Protein AF-A0A7W6FMI0-F1 (afdb_monomer)

Nearest PDB structures (foldseek):
  1b5l-assembly1_A  TM=2.748E-01  e=5.935E+00  Komagataella pastoris
  7unm-assembly1_A  TM=1.894E-01  e=4.570E+00  Homo sapiens
  6w8o-assembly1_B  TM=2.265E-01  e=5.440E+00  Homo sapiens

Solvent-accessible surface area (backbone atoms only — not comparable to full-atom values): 19021 Å² total; per-residue (Å²): 132,83,77,58,67,65,62,50,53,52,50,53,53,50,50,51,54,50,52,53,51,51,62,51,45,76,75,51,61,64,66,48,33,17,47,53,9,36,54,48,23,61,66,39,52,38,57,58,57,71,87,54,85,83,57,58,77,50,75,68,52,50,48,50,50,55,48,50,54,39,37,53,50,47,29,48,45,39,68,79,48,61,90,43,52,50,68,61,55,50,50,57,57,58,73,64,60,71,92,69,91,49,56,34,50,52,15,28,54,29,9,24,43,8,24,50,39,48,52,34,36,76,73,70,78,38,65,70,66,55,15,46,52,29,16,49,48,14,57,54,42,46,57,70,38,79,74,57,52,69,62,60,62,57,50,50,50,59,45,52,48,43,75,72,71,48,58,59,74,56,57,73,36,36,49,68,52,83,96,48,97,50,67,92,56,49,59,76,47,47,38,59,36,35,54,52,50,48,52,33,38,57,72,70,40,74,40,42,48,64,60,52,51,53,48,48,31,44,39,49,17,48,70,75,97,41,70,57,57,54,49,31,77,69,52,74,40,88,66,39,61,63,54,35,65,40,82,48,75,64,40,45,52,52,49,52,51,53,46,53,59,45,45,54,43,48,78,74,34,54,65,62,47,30,44,55,45,50,53,50,53,51,51,52,54,50,52,56,56,50,67,79,61,45,86,84,59,73,74,80,73,72,79,74,74,80,80,80,77,87,81,80,94,75,85,87,86,86,87,87,83,86,84,89,86,86,81,86,85,88,132

Mean predicted aligned error: 10.95 Å

pLDDT: mean 77.22, std 15.08, range [32.31, 98.0]

Structure (mmCIF, N/CA/C/O backbone):
data_AF-A0A7W6FMI0-F1
#
_entry.id   AF-A0A7W6FMI0-F1
#
loop_
_atom_site.group_PDB
_atom_site.id
_atom_site.type_symbol
_atom_site.label_atom_id
_atom_site.label_alt_id
_atom_site.label_comp_id
_atom_site.label_asym_id
_atom_site.label_entity_id
_atom_site.label_seq_id
_atom_site.pdbx_PDB_ins_code
_atom_site.Cartn_x
_atom_site.Cartn_y
_atom_site.Cartn_z
_atom_site.occupancy
_atom_site.B_iso_or_equiv
_atom_site.auth_seq_id
_atom_site.auth_comp_id
_atom_site.auth_asym_id
_atom_site.auth_atom_id
_atom_site.pdbx_PDB_model_num
ATOM 1 N N . MET A 1 1 ? -37.314 -5.387 -11.637 1.00 78.69 1 MET A N 1
ATOM 2 C CA . MET A 1 1 ? -36.547 -6.629 -11.396 1.00 78.69 1 MET A CA 1
ATOM 3 C C . MET A 1 1 ? -36.155 -6.661 -9.933 1.00 78.69 1 MET A C 1
ATOM 5 O O . MET A 1 1 ? -35.589 -5.679 -9.471 1.00 78.69 1 MET A O 1
ATOM 9 N N . ALA A 1 2 ? -36.493 -7.724 -9.203 1.00 88.88 2 ALA A N 1
ATOM 10 C CA . ALA A 1 2 ? -35.939 -7.939 -7.867 1.00 88.88 2 ALA A CA 1
ATOM 11 C C . ALA A 1 2 ? -34.469 -8.372 -8.003 1.00 88.88 2 ALA A C 1
ATOM 13 O O . ALA A 1 2 ? -34.144 -9.110 -8.933 1.00 88.88 2 ALA A O 1
ATOM 14 N N . LEU A 1 3 ? -33.591 -7.883 -7.120 1.00 88.38 3 LEU A N 1
ATOM 15 C CA . LEU A 1 3 ? -32.222 -8.392 -7.016 1.00 88.38 3 LEU A CA 1
ATOM 16 C C . LEU A 1 3 ? -32.249 -9.869 -6.620 1.00 88.38 3 LEU A C 1
ATOM 18 O O . LEU A 1 3 ? -33.106 -10.282 -5.838 1.00 88.38 3 LEU A O 1
ATOM 22 N N . ASP A 1 4 ? -31.280 -10.624 -7.128 1.00 94.75 4 ASP A N 1
ATOM 23 C CA . ASP A 1 4 ? -31.020 -11.992 -6.693 1.00 94.75 4 ASP A CA 1
ATOM 24 C C . ASP A 1 4 ? -30.880 -12.037 -5.152 1.00 94.75 4 ASP A C 1
ATOM 26 O O . ASP A 1 4 ? -30.081 -11.268 -4.590 1.00 94.75 4 ASP A O 1
ATOM 30 N N . PRO A 1 5 ? -31.651 -12.891 -4.449 1.00 94.50 5 PRO A N 1
ATOM 31 C CA . PRO A 1 5 ? -31.552 -13.053 -3.002 1.00 94.50 5 PRO A CA 1
ATOM 32 C C . PRO A 1 5 ? -30.132 -13.343 -2.501 1.00 94.50 5 PRO A C 1
ATOM 34 O O . PRO A 1 5 ? -29.772 -12.879 -1.418 1.00 94.50 5 PRO A O 1
ATOM 37 N N . GLU A 1 6 ? -29.309 -14.059 -3.271 1.00 91.19 6 GLU A N 1
ATOM 38 C CA . GLU A 1 6 ? -27.932 -14.383 -2.893 1.00 91.19 6 GLU A CA 1
ATOM 39 C C . GLU A 1 6 ? -27.034 -13.140 -2.916 1.00 91.19 6 GLU A C 1
ATOM 41 O O . GLU A 1 6 ? -26.309 -12.868 -1.953 1.00 91.19 6 GLU A O 1
ATOM 46 N N . ILE A 1 7 ? -27.141 -12.327 -3.973 1.00 88.38 7 ILE A N 1
ATOM 47 C CA . ILE A 1 7 ? -26.413 -11.055 -4.089 1.00 88.38 7 ILE A CA 1
ATOM 48 C C . ILE A 1 7 ? -26.806 -10.124 -2.940 1.00 88.38 7 ILE A C 1
ATOM 50 O O . ILE A 1 7 ? -25.940 -9.511 -2.309 1.00 88.38 7 ILE A O 1
ATOM 54 N N . LYS A 1 8 ? -28.106 -10.055 -2.625 1.00 91.06 8 LYS A N 1
ATOM 55 C CA . LYS A 1 8 ? -28.615 -9.263 -1.502 1.00 91.06 8 LYS A CA 1
ATOM 56 C C . LYS A 1 8 ? -28.037 -9.743 -0.167 1.00 91.06 8 LYS A C 1
ATOM 58 O O . LYS A 1 8 ? -27.496 -8.930 0.579 1.00 91.06 8 LYS A O 1
ATOM 63 N N . ALA A 1 9 ? -28.077 -11.046 0.108 1.00 90.75 9 ALA A N 1
ATOM 64 C CA . ALA A 1 9 ? -27.538 -11.613 1.343 1.00 90.75 9 ALA A CA 1
ATOM 65 C C . ALA A 1 9 ? -26.020 -11.386 1.474 1.00 90.75 9 ALA A C 1
ATOM 67 O O . ALA A 1 9 ? -25.525 -11.078 2.561 1.00 90.75 9 ALA A O 1
ATOM 68 N N . LYS A 1 10 ? -25.263 -11.491 0.373 1.00 87.75 10 LYS A N 1
ATOM 69 C CA . LYS A 1 10 ? -23.824 -11.184 0.352 1.00 87.75 10 LYS A CA 1
ATOM 70 C C . LYS A 1 10 ? -23.562 -9.711 0.681 1.00 87.75 10 LYS A C 1
ATOM 72 O O . LYS A 1 10 ? -22.685 -9.423 1.497 1.00 87.75 10 LYS A O 1
ATOM 77 N N . ALA A 1 11 ? -24.333 -8.796 0.095 1.00 88.06 11 ALA A N 1
ATOM 78 C CA . ALA A 1 11 ? -24.230 -7.364 0.371 1.00 88.06 11 ALA A CA 1
ATOM 79 C C . ALA A 1 11 ? -24.565 -7.029 1.835 1.00 88.06 11 ALA A C 1
ATOM 81 O O . ALA A 1 11 ? -23.844 -6.259 2.467 1.00 88.06 11 ALA A O 1
ATOM 82 N N . GLU A 1 12 ? -25.602 -7.650 2.404 1.00 92.12 12 GLU A N 1
ATOM 83 C CA . GLU A 1 12 ? -25.973 -7.482 3.816 1.00 92.12 12 GLU A CA 1
ATOM 84 C C . GLU A 1 12 ? -24.864 -7.968 4.759 1.00 92.12 12 GLU A C 1
ATOM 86 O O . GLU A 1 12 ? -24.470 -7.244 5.674 1.00 92.12 12 GLU A O 1
ATOM 91 N N . ARG A 1 13 ? -24.280 -9.148 4.504 1.00 90.38 13 ARG A N 1
ATOM 92 C CA . ARG A 1 13 ? -23.137 -9.655 5.288 1.00 90.38 13 ARG A CA 1
ATOM 93 C C . ARG A 1 13 ? -21.933 -8.718 5.217 1.00 90.38 13 ARG A C 1
ATOM 95 O O . ARG A 1 13 ? -21.272 -8.492 6.229 1.00 90.38 13 ARG A O 1
ATOM 102 N N . LEU A 1 14 ? -21.645 -8.166 4.038 1.00 87.94 14 LEU A N 1
ATOM 103 C CA . LEU A 1 14 ? -20.554 -7.207 3.865 1.00 87.94 14 LEU A CA 1
ATOM 104 C C . LEU A 1 14 ? -20.818 -5.905 4.632 1.00 87.94 14 LEU A C 1
ATOM 106 O O . LEU A 1 14 ? -19.907 -5.375 5.265 1.00 87.94 14 LEU A O 1
ATOM 110 N N . ALA A 1 15 ? -22.060 -5.417 4.623 1.00 89.75 15 ALA A N 1
ATOM 111 C CA . ALA A 1 15 ? -22.453 -4.231 5.377 1.00 89.75 15 ALA A CA 1
ATOM 112 C C . ALA A 1 15 ? -22.271 -4.426 6.892 1.00 89.75 15 ALA A C 1
ATOM 114 O O . ALA A 1 15 ? -21.768 -3.527 7.565 1.00 89.75 15 ALA A O 1
ATOM 115 N N . VAL A 1 16 ? -22.604 -5.608 7.422 1.00 92.69 16 VAL A N 1
ATOM 116 C CA . VAL A 1 16 ? -22.358 -5.945 8.835 1.00 92.69 16 VAL A CA 1
ATOM 117 C C . VAL A 1 16 ? -20.862 -5.897 9.154 1.00 92.69 16 VAL A C 1
ATOM 119 O O . VAL A 1 16 ? -20.466 -5.146 10.043 1.00 92.69 16 VAL A O 1
ATOM 122 N N . LYS A 1 17 ? -20.015 -6.586 8.373 1.00 90.88 17 LYS A N 1
ATOM 123 C CA . LYS A 1 17 ? -18.550 -6.566 8.569 1.00 90.88 17 LYS A CA 1
ATOM 124 C C . LYS A 1 17 ? -17.969 -5.150 8.503 1.00 90.88 17 LYS A C 1
ATOM 126 O O . LYS A 1 17 ? -17.106 -4.791 9.303 1.00 90.88 17 LYS A O 1
ATOM 131 N N . LYS A 1 18 ? -18.466 -4.327 7.574 1.00 91.19 18 LYS A N 1
ATOM 132 C CA . LYS A 1 18 ? -18.090 -2.914 7.434 1.00 91.19 18 LYS A CA 1
ATOM 133 C C . LYS A 1 18 ? -18.413 -2.115 8.698 1.00 91.19 18 LYS A C 1
ATOM 135 O O . LYS A 1 18 ? -17.558 -1.381 9.192 1.00 91.19 18 LYS A O 1
ATOM 140 N N . ASN A 1 19 ? -19.625 -2.267 9.224 1.00 91.75 19 ASN A N 1
ATOM 141 C CA . ASN A 1 19 ? -20.064 -1.556 10.423 1.00 91.75 19 ASN A CA 1
ATOM 142 C C . ASN A 1 19 ? -19.281 -2.002 11.663 1.00 91.75 19 ASN A C 1
ATOM 144 O O . ASN A 1 19 ? -18.874 -1.163 12.463 1.00 91.75 19 ASN A O 1
ATOM 148 N N . GLU A 1 20 ? -19.013 -3.302 11.794 1.00 94.25 20 GLU A N 1
ATOM 149 C CA . GLU A 1 20 ? -18.187 -3.849 12.872 1.00 94.25 20 GLU A CA 1
ATOM 150 C C . GLU A 1 20 ? -16.756 -3.309 12.822 1.00 94.25 20 GLU A C 1
ATOM 152 O O . GLU A 1 20 ? -16.244 -2.838 13.838 1.00 94.25 20 GLU A O 1
ATOM 157 N N . LEU A 1 21 ? -16.124 -3.315 11.642 1.00 93.94 21 LEU A N 1
ATOM 158 C CA . LEU A 1 21 ? -14.784 -2.757 11.459 1.00 93.94 21 LEU A CA 1
ATOM 159 C C . LEU A 1 21 ? -14.758 -1.255 11.771 1.00 93.94 21 LEU A C 1
ATOM 161 O O . LEU A 1 21 ? -13.853 -0.785 12.455 1.00 93.94 21 LEU A O 1
ATOM 165 N N . SER A 1 22 ? -15.772 -0.509 11.326 1.00 93.31 22 SER A N 1
ATOM 166 C CA . SER A 1 22 ? -15.898 0.919 11.624 1.00 93.31 22 SER A CA 1
ATOM 167 C C . SER A 1 22 ? -16.005 1.189 13.122 1.00 93.31 22 SER A C 1
ATOM 169 O O . SER A 1 22 ? -15.306 2.055 13.645 1.00 93.31 22 SER A O 1
ATOM 171 N N . ALA A 1 23 ? -16.871 0.453 13.821 1.00 94.88 23 ALA A N 1
ATOM 172 C CA . ALA A 1 23 ? -17.041 0.584 15.264 1.00 94.88 23 ALA A CA 1
ATOM 173 C C . ALA A 1 23 ? -15.775 0.173 16.029 1.00 94.88 23 ALA A C 1
ATOM 175 O O . ALA A 1 23 ? -15.494 0.719 17.096 1.00 94.88 23 ALA A O 1
ATOM 176 N N . TRP A 1 24 ? -15.010 -0.778 15.488 1.00 96.81 24 TRP A N 1
ATOM 177 C CA . TRP A 1 24 ? -13.723 -1.190 16.031 1.00 96.81 24 TRP A CA 1
ATOM 178 C C . TRP A 1 24 ? -12.658 -0.099 15.856 1.00 96.81 24 TRP A C 1
ATOM 180 O O . TRP A 1 24 ? -12.019 0.266 16.838 1.00 96.81 24 TRP A O 1
ATOM 190 N N . PHE A 1 25 ? -12.522 0.505 14.669 1.00 95.56 25 PHE A N 1
ATOM 191 C CA . PHE A 1 25 ? -11.552 1.586 14.437 1.00 95.56 25 PHE A CA 1
ATOM 192 C C . PHE A 1 25 ? -11.755 2.794 15.353 1.00 95.56 25 PHE A C 1
ATOM 194 O O . PHE A 1 25 ? -10.774 3.358 15.824 1.00 95.56 25 PHE A O 1
ATOM 201 N N . LEU A 1 26 ? -13.002 3.148 15.679 1.00 94.12 26 LEU A N 1
ATOM 202 C CA . LEU A 1 26 ? -13.302 4.255 16.598 1.00 94.12 26 LEU A CA 1
ATOM 203 C C . LEU A 1 26 ? -12.746 4.057 18.021 1.00 94.12 26 LEU A C 1
ATOM 205 O O . LEU A 1 26 ? -12.682 5.019 18.784 1.00 94.12 26 LEU A O 1
ATOM 209 N N . LYS A 1 27 ? -12.354 2.833 18.389 1.00 96.31 27 LYS A N 1
ATOM 210 C CA . LYS A 1 27 ? -11.755 2.504 19.692 1.00 96.31 27 LYS A CA 1
ATOM 211 C C . LYS A 1 27 ? -10.224 2.555 19.677 1.00 96.31 27 LYS A C 1
ATOM 213 O O . LYS A 1 27 ? -9.613 2.402 20.730 1.00 96.31 27 LYS A O 1
ATOM 218 N N . HIS A 1 28 ? -9.614 2.757 18.509 1.00 95.50 28 HIS A N 1
ATOM 219 C CA . HIS A 1 28 ? -8.174 2.635 18.286 1.00 95.50 28 HIS A CA 1
ATOM 220 C C . HIS A 1 28 ? -7.569 3.920 17.693 1.00 95.50 28 HIS A C 1
ATOM 222 O O . HIS A 1 28 ? -8.282 4.738 17.109 1.00 95.50 28 HIS A O 1
ATOM 228 N N . PRO A 1 29 ? -6.244 4.133 17.811 1.00 94.31 29 PRO A N 1
ATOM 229 C CA . PRO A 1 29 ? -5.574 5.260 17.164 1.00 94.31 29 PRO A CA 1
ATOM 230 C C . PRO A 1 29 ? -5.673 5.215 15.623 1.00 94.31 29 PRO A C 1
ATOM 232 O O . PRO A 1 29 ? -5.674 4.125 15.043 1.00 94.31 29 PRO A O 1
ATOM 235 N N . PRO A 1 30 ? -5.657 6.368 14.921 1.00 89.81 30 PRO A N 1
ATOM 236 C CA . PRO A 1 30 ? -5.737 6.432 13.453 1.00 89.81 30 PRO A CA 1
ATOM 237 C C . PRO A 1 30 ? -4.642 5.647 12.719 1.00 89.81 30 PRO A C 1
ATOM 239 O O . PRO A 1 30 ? -4.870 5.144 11.619 1.00 89.81 30 PRO A O 1
ATOM 242 N N . GLN A 1 31 ? -3.470 5.486 13.336 1.00 92.94 31 GLN A N 1
ATOM 243 C CA . GLN A 1 31 ? -2.369 4.686 12.798 1.00 92.94 31 GLN A CA 1
ATOM 244 C C . GLN A 1 31 ? -2.780 3.231 12.573 1.00 92.94 31 GLN A C 1
ATOM 246 O O . GLN A 1 31 ? -2.370 2.633 11.583 1.00 92.94 31 GLN A O 1
ATOM 251 N N . VAL A 1 32 ? -3.617 2.671 13.454 1.00 95.62 32 VAL A N 1
ATOM 252 C CA . VAL A 1 32 ? -4.114 1.298 13.317 1.00 95.62 32 VAL A CA 1
ATOM 253 C C . VAL A 1 32 ? -4.920 1.170 12.029 1.00 95.62 32 VAL A C 1
ATOM 255 O O . VAL A 1 32 ? -4.635 0.299 11.212 1.00 95.62 32 VAL A O 1
ATOM 258 N N . ALA A 1 33 ? -5.870 2.077 11.795 1.00 94.00 33 ALA A N 1
ATOM 259 C CA . ALA A 1 33 ? -6.683 2.059 10.583 1.00 94.00 33 ALA A CA 1
ATOM 260 C C . ALA A 1 33 ? -5.843 2.207 9.311 1.00 94.00 33 ALA A C 1
ATOM 262 O O . ALA A 1 33 ? -6.049 1.471 8.346 1.00 94.00 33 ALA A O 1
ATOM 263 N N . ALA A 1 34 ? -4.847 3.092 9.329 1.00 90.50 34 ALA A N 1
ATOM 264 C CA . ALA A 1 34 ? -3.957 3.274 8.194 1.00 90.50 34 ALA A CA 1
ATOM 265 C C . ALA A 1 34 ? -3.050 2.059 7.925 1.00 90.50 34 ALA A C 1
ATOM 267 O O . ALA A 1 34 ? -2.858 1.698 6.764 1.00 90.50 34 ALA A O 1
ATOM 268 N N . VAL A 1 35 ? -2.551 1.373 8.961 1.00 95.50 35 VAL A N 1
ATOM 269 C CA . VAL A 1 35 ? -1.806 0.109 8.803 1.00 95.50 35 VAL A CA 1
ATOM 270 C C . VAL A 1 35 ? -2.690 -0.987 8.217 1.00 95.50 35 VAL A C 1
ATOM 272 O O . VAL A 1 35 ? -2.262 -1.673 7.290 1.00 95.50 35 VAL A O 1
ATOM 275 N N . ILE A 1 36 ? -3.920 -1.144 8.718 1.00 95.44 36 ILE A N 1
ATOM 276 C CA . ILE A 1 36 ? -4.869 -2.135 8.191 1.00 95.44 36 ILE A CA 1
ATOM 277 C C . ILE A 1 36 ? -5.161 -1.853 6.716 1.00 95.44 36 ILE A C 1
ATOM 279 O O . ILE A 1 36 ? -5.048 -2.754 5.886 1.00 95.44 36 ILE A O 1
ATOM 283 N N . ALA A 1 37 ? -5.461 -0.600 6.370 1.00 91.94 37 ALA A N 1
ATOM 284 C CA . ALA A 1 37 ? -5.712 -0.195 4.991 1.00 91.94 37 ALA A CA 1
ATOM 285 C C . ALA A 1 37 ? -4.510 -0.482 4.084 1.00 91.94 37 ALA A C 1
ATOM 287 O O . ALA A 1 37 ? -4.663 -1.093 3.029 1.00 91.94 37 ALA A O 1
ATOM 288 N N . MET A 1 38 ? -3.301 -0.127 4.523 1.00 93.62 38 MET A N 1
ATOM 289 C CA . MET A 1 38 ? -2.076 -0.403 3.779 1.00 93.62 38 MET A CA 1
ATOM 290 C C . MET A 1 38 ? -1.865 -1.904 3.547 1.00 93.62 38 MET A C 1
ATOM 292 O O . MET A 1 38 ? -1.516 -2.312 2.439 1.00 93.62 38 MET A O 1
ATOM 296 N N . ARG A 1 39 ? -2.080 -2.738 4.573 1.00 95.62 39 ARG A N 1
ATOM 297 C CA . ARG A 1 39 ? -1.969 -4.200 4.454 1.00 95.62 39 ARG A CA 1
ATOM 298 C C . ARG A 1 39 ? -3.017 -4.752 3.488 1.00 95.62 39 ARG A C 1
ATOM 300 O O . ARG A 1 39 ? -2.678 -5.590 2.661 1.00 95.62 39 ARG A O 1
ATOM 307 N N . VAL A 1 40 ? -4.247 -4.233 3.494 1.00 93.31 40 VAL A N 1
ATOM 308 C CA . VAL A 1 40 ? -5.250 -4.548 2.457 1.00 93.31 40 VAL A CA 1
ATOM 309 C C . VAL A 1 40 ? -4.742 -4.166 1.064 1.00 93.31 40 VAL A C 1
ATOM 311 O O . VAL A 1 40 ? -4.778 -4.996 0.160 1.00 93.31 40 VAL A O 1
ATOM 314 N N . GLY A 1 41 ? -4.196 -2.959 0.901 1.00 91.94 41 GLY A N 1
ATOM 315 C CA . GLY A 1 41 ? -3.596 -2.491 -0.350 1.00 91.94 41 GLY A CA 1
ATOM 316 C C . GLY A 1 41 ? -2.480 -3.407 -0.871 1.00 91.94 41 GLY A C 1
ATOM 317 O O . GLY A 1 41 ? -2.442 -3.740 -2.053 1.00 91.94 41 GLY A O 1
ATOM 318 N N . LEU A 1 42 ? -1.601 -3.880 0.017 1.00 93.94 42 LEU A N 1
ATOM 319 C CA . LEU A 1 42 ? -0.563 -4.860 -0.320 1.00 93.94 42 LEU A CA 1
ATOM 320 C C . LEU A 1 42 ? -1.157 -6.202 -0.760 1.00 93.94 42 LEU A C 1
ATOM 322 O O . LEU A 1 42 ? -0.641 -6.815 -1.694 1.00 93.94 42 LEU A O 1
ATOM 326 N N . ARG A 1 43 ? -2.234 -6.668 -0.120 1.00 93.88 43 ARG A N 1
ATOM 327 C CA . ARG A 1 43 ? -2.879 -7.937 -0.490 1.00 93.88 43 ARG A CA 1
ATOM 328 C C . ARG A 1 43 ? -3.490 -7.859 -1.883 1.00 93.88 43 ARG A C 1
ATOM 330 O O . ARG A 1 43 ? -3.367 -8.810 -2.636 1.00 93.88 43 ARG A O 1
ATOM 337 N N . VAL A 1 44 ? -4.053 -6.717 -2.273 1.00 91.56 44 VAL A N 1
ATOM 338 C CA . VAL A 1 44 ? -4.673 -6.568 -3.600 1.00 91.56 44 VAL A CA 1
ATOM 339 C C . VAL A 1 44 ? -3.701 -6.199 -4.727 1.00 91.56 44 VAL A C 1
ATOM 341 O O . VAL A 1 44 ? -4.083 -6.239 -5.897 1.00 91.56 44 VAL A O 1
ATOM 344 N N . LEU A 1 45 ? -2.454 -5.837 -4.405 1.00 91.94 45 LEU A N 1
ATOM 345 C CA . LEU A 1 45 ? -1.448 -5.411 -5.384 1.00 91.94 45 LEU A CA 1
ATOM 346 C C . LEU A 1 45 ? -1.288 -6.372 -6.582 1.00 91.94 45 LEU A C 1
ATOM 348 O O . LEU A 1 45 ? -1.214 -5.875 -7.707 1.00 91.94 45 LEU A O 1
ATOM 352 N N . PRO A 1 46 ? -1.296 -7.709 -6.408 1.00 92.19 46 PRO A N 1
ATOM 353 C CA . PRO A 1 46 ? -1.184 -8.646 -7.524 1.00 92.19 46 PRO A CA 1
ATOM 354 C C . PRO A 1 46 ? -2.298 -8.552 -8.576 1.00 92.19 46 PRO A C 1
ATOM 356 O O . PRO A 1 46 ? -2.103 -9.020 -9.691 1.00 92.19 46 PRO A O 1
ATOM 359 N N . PHE A 1 47 ? -3.443 -7.938 -8.260 1.00 89.81 47 PHE A N 1
ATOM 360 C CA . PHE A 1 47 ? -4.585 -7.808 -9.176 1.00 89.81 47 PHE A CA 1
ATOM 361 C C . PHE A 1 47 ? -4.604 -6.480 -9.955 1.00 89.81 47 PHE A C 1
ATOM 363 O O . PHE A 1 47 ? -5.541 -6.203 -10.708 1.00 89.81 47 PHE A O 1
ATOM 370 N N . VAL A 1 48 ? -3.591 -5.621 -9.784 1.00 84.62 48 VAL A N 1
ATOM 371 C CA . VAL A 1 48 ? -3.508 -4.321 -10.482 1.00 84.62 48 VAL A CA 1
ATOM 372 C C . VAL A 1 48 ? -3.429 -4.483 -11.993 1.00 84.62 48 VAL A C 1
ATOM 374 O O . VAL A 1 48 ? -3.952 -3.644 -12.731 1.00 84.62 48 VAL A O 1
ATOM 377 N N . VAL A 1 49 ? -2.808 -5.560 -12.466 1.00 78.19 49 VAL A N 1
ATOM 378 C CA . VAL A 1 49 ? -2.774 -5.882 -13.889 1.00 78.19 49 VAL A CA 1
ATOM 379 C C . VAL A 1 49 ? -3.436 -7.234 -14.103 1.00 78.19 49 VAL A C 1
ATOM 381 O O . VAL A 1 49 ? -3.000 -8.211 -13.497 1.00 78.19 49 VAL A O 1
ATOM 384 N N . PRO A 1 50 ? -4.506 -7.295 -14.919 1.00 67.81 50 PRO A N 1
ATOM 385 C CA . PRO A 1 50 ? -5.083 -8.571 -15.312 1.00 67.81 50 PRO A CA 1
ATOM 386 C C . PRO A 1 50 ? -4.048 -9.380 -16.100 1.00 67.81 50 PRO A C 1
ATOM 388 O O . PRO A 1 50 ? -3.105 -8.809 -16.647 1.00 67.81 50 PRO A O 1
ATOM 391 N N . GLU A 1 51 ? -4.230 -10.700 -16.157 1.00 73.88 51 GLU A N 1
ATOM 392 C CA . GLU A 1 51 ? -3.350 -11.614 -16.893 1.00 73.88 51 GLU A CA 1
ATOM 393 C C . GLU A 1 51 ? -2.954 -11.031 -18.259 1.00 73.88 51 GLU A C 1
ATOM 395 O O . GLU A 1 51 ? -3.803 -10.677 -19.083 1.00 73.88 51 GLU A O 1
ATOM 400 N N . THR A 1 52 ? -1.647 -10.871 -18.483 1.00 70.56 52 THR A N 1
ATOM 401 C CA . THR A 1 52 ? -1.136 -10.233 -19.694 1.00 70.56 52 THR A CA 1
ATOM 402 C C . THR A 1 52 ? -1.330 -11.172 -20.879 1.00 70.56 52 THR A C 1
ATOM 404 O O . THR A 1 52 ? -0.694 -12.222 -20.989 1.00 70.56 52 THR A O 1
ATOM 407 N N . VAL A 1 53 ? -2.200 -10.790 -21.815 1.00 71.31 53 VAL A N 1
ATOM 408 C CA . VAL A 1 53 ? -2.389 -11.541 -23.061 1.00 71.31 53 VAL A CA 1
ATOM 409 C C . VAL A 1 53 ? -1.097 -11.448 -23.881 1.00 71.31 53 VAL A C 1
ATOM 411 O O . VAL A 1 53 ? -0.791 -10.410 -24.463 1.00 71.31 53 VAL A O 1
ATOM 414 N N . GLY A 1 54 ? -0.314 -12.530 -23.897 1.00 77.69 54 GLY A N 1
ATOM 415 C CA . GLY A 1 54 ? 0.965 -12.607 -24.613 1.00 77.69 54 GLY A CA 1
ATOM 416 C C . GLY A 1 54 ? 2.207 -12.238 -23.792 1.00 77.69 54 GLY A C 1
ATOM 417 O O . GLY A 1 54 ? 3.273 -12.058 -24.375 1.00 77.69 54 GLY A O 1
ATOM 418 N N . GLY A 1 55 ? 2.098 -12.114 -22.463 1.00 79.81 55 GLY A N 1
ATOM 419 C CA . GLY A 1 55 ? 3.249 -11.987 -21.554 1.00 79.81 55 GLY A CA 1
ATOM 420 C C . GLY A 1 55 ? 3.980 -10.636 -21.562 1.00 79.81 55 GLY A C 1
ATOM 421 O O . GLY A 1 55 ? 4.826 -10.399 -20.704 1.00 79.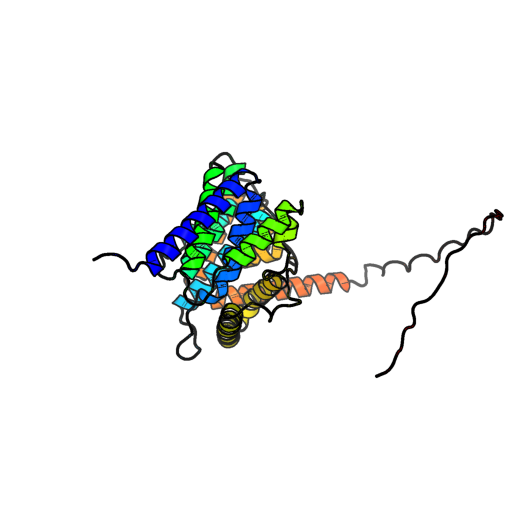81 55 GLY A O 1
ATOM 422 N N . ALA A 1 56 ? 3.655 -9.726 -22.485 1.00 86.31 56 ALA A N 1
ATOM 423 C CA . ALA A 1 56 ? 4.268 -8.403 -22.567 1.00 86.31 56 ALA A CA 1
ATOM 424 C C . ALA A 1 56 ? 3.384 -7.326 -21.921 1.00 86.31 56 ALA A C 1
ATOM 426 O O . ALA A 1 56 ? 2.216 -7.175 -22.271 1.00 86.31 56 ALA A O 1
ATOM 427 N N . LEU A 1 57 ? 3.968 -6.519 -21.031 1.00 87.25 57 LEU A N 1
ATOM 428 C CA . LEU A 1 57 ? 3.282 -5.376 -20.429 1.00 87.25 57 LEU A CA 1
ATOM 429 C C . LEU A 1 57 ? 3.151 -4.223 -21.434 1.00 87.25 57 LEU A C 1
ATOM 431 O O . LEU A 1 57 ? 4.121 -3.789 -22.064 1.00 87.25 57 LEU A O 1
ATOM 435 N N . THR A 1 58 ? 1.963 -3.646 -21.543 1.00 88.19 58 T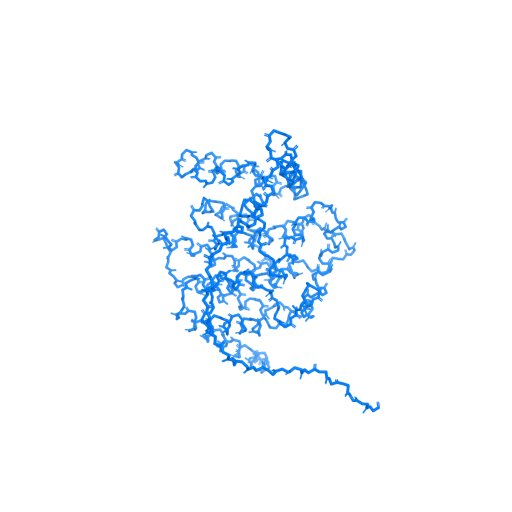HR A N 1
ATOM 436 C CA . THR A 1 58 ? 1.744 -2.375 -22.238 1.00 88.19 58 THR A CA 1
ATOM 437 C C . THR A 1 58 ? 2.324 -1.211 -21.430 1.00 88.19 58 THR A C 1
ATOM 439 O O . THR A 1 58 ? 2.517 -1.283 -20.215 1.00 88.19 58 THR A O 1
ATOM 442 N N . MET A 1 59 ? 2.572 -0.070 -22.080 1.00 81.50 59 MET A N 1
ATOM 443 C CA . MET A 1 59 ? 3.018 1.143 -21.376 1.00 81.50 59 MET A CA 1
ATOM 444 C C . MET A 1 59 ? 2.029 1.577 -20.280 1.00 81.50 59 MET A C 1
ATOM 446 O O . MET A 1 59 ? 2.447 2.010 -19.205 1.00 81.50 59 MET A O 1
ATOM 450 N N . LYS A 1 60 ? 0.725 1.418 -20.534 1.00 82.38 60 LYS A N 1
ATOM 451 C CA . LYS A 1 60 ? -0.340 1.743 -19.581 1.00 82.38 60 LYS A CA 1
ATOM 452 C C . LYS A 1 60 ? -0.282 0.844 -18.344 1.00 82.38 60 LYS A C 1
ATOM 454 O O . LYS A 1 60 ? -0.381 1.353 -17.233 1.00 82.38 60 LYS A O 1
ATOM 459 N N . GLU A 1 61 ? -0.087 -0.461 -18.522 1.00 85.38 61 GLU A N 1
ATOM 460 C CA . GLU A 1 61 ? 0.051 -1.420 -17.415 1.00 85.38 61 GLU A CA 1
ATOM 461 C C . GLU A 1 61 ? 1.307 -1.158 -16.590 1.00 85.38 61 GLU A C 1
ATOM 463 O O . GLU A 1 61 ? 1.219 -1.076 -15.370 1.00 85.38 61 GLU A O 1
ATOM 468 N N . ARG A 1 62 ? 2.453 -0.902 -17.235 1.00 84.56 62 ARG A N 1
ATOM 469 C CA . ARG A 1 62 ? 3.680 -0.501 -16.522 1.00 84.56 62 ARG A CA 1
ATOM 470 C C . ARG A 1 62 ? 3.438 0.711 -15.625 1.00 84.56 62 ARG A C 1
ATOM 472 O O . ARG A 1 62 ? 3.851 0.723 -14.468 1.00 84.56 62 ARG A O 1
ATOM 479 N N . HIS A 1 63 ? 2.764 1.733 -16.155 1.00 80.94 63 HIS A N 1
ATOM 480 C CA . HIS A 1 63 ? 2.460 2.941 -15.393 1.00 80.94 63 HIS A CA 1
ATOM 481 C C . HIS A 1 63 ? 1.532 2.656 -14.206 1.00 80.94 63 HIS A C 1
ATOM 483 O O . HIS A 1 63 ? 1.765 3.160 -13.110 1.00 80.94 63 HIS A O 1
ATOM 489 N N . ARG A 1 64 ? 0.513 1.818 -14.395 1.00 81.88 64 ARG A N 1
ATOM 490 C CA . ARG A 1 64 ? -0.399 1.390 -13.326 1.00 81.88 64 ARG A CA 1
ATOM 491 C C . ARG A 1 64 ? 0.319 0.637 -12.213 1.00 81.88 64 ARG A C 1
ATOM 493 O O . ARG A 1 64 ? 0.197 1.022 -11.054 1.00 81.88 64 ARG A O 1
ATOM 500 N N . ILE A 1 65 ? 1.135 -0.355 -12.572 1.00 85.88 65 ILE A N 1
ATOM 501 C CA . ILE A 1 65 ? 1.916 -1.155 -11.622 1.00 85.88 65 ILE A CA 1
ATOM 502 C C . ILE A 1 65 ? 2.836 -0.259 -10.794 1.00 85.88 65 ILE A C 1
ATOM 504 O O . ILE A 1 65 ? 2.767 -0.271 -9.567 1.00 85.88 65 ILE A O 1
ATOM 508 N N . VAL A 1 66 ? 3.677 0.562 -11.440 1.00 83.88 66 VAL A N 1
ATOM 509 C CA . VAL A 1 66 ? 4.625 1.411 -10.697 1.00 83.88 66 VAL A CA 1
ATOM 510 C C . VAL A 1 66 ? 3.904 2.428 -9.813 1.00 83.88 66 VAL A C 1
ATOM 512 O O . VAL A 1 66 ? 4.380 2.754 -8.730 1.00 83.88 66 VAL A O 1
ATOM 515 N N . THR A 1 67 ? 2.742 2.910 -10.250 1.00 81.06 67 THR A N 1
ATOM 516 C CA . THR A 1 67 ? 1.913 3.834 -9.474 1.00 81.06 67 THR A CA 1
ATOM 517 C C . THR A 1 67 ? 1.363 3.148 -8.225 1.00 81.06 67 THR A C 1
ATOM 519 O O . THR A 1 67 ? 1.503 3.687 -7.131 1.00 81.06 67 THR A O 1
ATOM 522 N N . ALA A 1 68 ? 0.835 1.930 -8.356 1.00 86.00 68 ALA A N 1
ATOM 523 C CA . ALA A 1 68 ? 0.357 1.131 -7.234 1.00 86.00 68 ALA A CA 1
ATOM 524 C C . ALA A 1 68 ? 1.465 0.826 -6.209 1.00 86.00 68 ALA A C 1
ATOM 526 O O . ALA A 1 68 ? 1.288 1.063 -5.014 1.00 86.00 68 ALA A O 1
ATOM 527 N N . PHE A 1 69 ? 2.643 0.394 -6.675 1.00 88.81 69 PHE A N 1
ATOM 528 C CA . PHE A 1 69 ? 3.818 0.205 -5.819 1.00 88.81 69 PHE A CA 1
ATOM 529 C C . PHE A 1 69 ? 4.188 1.475 -5.052 1.00 88.81 69 PHE A C 1
ATOM 531 O O . PHE A 1 69 ? 4.444 1.428 -3.848 1.00 88.81 69 PHE A O 1
ATOM 538 N N . ARG A 1 70 ? 4.201 2.624 -5.736 1.00 84.50 70 ARG A N 1
ATOM 539 C CA . ARG A 1 70 ? 4.527 3.901 -5.101 1.00 84.50 70 ARG A CA 1
ATOM 540 C C . ARG A 1 70 ? 3.498 4.318 -4.078 1.00 84.50 70 ARG A C 1
ATOM 542 O O . ARG A 1 70 ? 3.911 4.787 -3.030 1.00 84.50 70 ARG A O 1
ATOM 549 N N . TYR A 1 71 ? 2.207 4.131 -4.337 1.00 83.56 71 TYR A N 1
ATOM 550 C CA . TYR A 1 71 ? 1.186 4.426 -3.338 1.00 83.56 71 TYR A CA 1
ATOM 551 C C . TYR A 1 71 ? 1.432 3.650 -2.055 1.00 83.56 71 TYR A C 1
ATOM 553 O O . TYR A 1 71 ? 1.535 4.256 -0.999 1.00 83.56 71 TYR A O 1
ATOM 561 N N . LEU A 1 72 ? 1.645 2.340 -2.147 1.00 89.06 72 LEU A N 1
ATOM 562 C CA . LEU A 1 72 ? 1.860 1.511 -0.962 1.00 89.06 72 LEU A CA 1
ATOM 563 C C . LEU A 1 72 ? 3.181 1.832 -0.249 1.00 89.06 72 LEU A C 1
ATOM 565 O O . LEU A 1 72 ? 3.219 1.877 0.981 1.00 89.06 72 LEU A O 1
ATOM 569 N N . ALA A 1 73 ? 4.256 2.098 -0.996 1.00 88.38 73 ALA A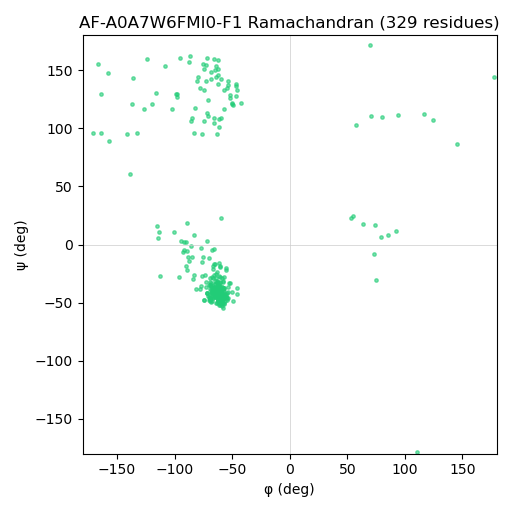 N 1
ATOM 570 C CA . ALA A 1 73 ? 5.528 2.535 -0.421 1.00 88.38 73 ALA A CA 1
ATOM 571 C C . ALA A 1 73 ? 5.410 3.907 0.264 1.00 88.38 73 ALA A C 1
ATOM 573 O O . ALA A 1 73 ? 5.994 4.127 1.321 1.00 88.38 73 ALA A O 1
ATOM 574 N N . LEU A 1 74 ? 4.618 4.813 -0.305 1.00 83.75 74 LEU A N 1
ATOM 575 C CA . LEU A 1 74 ? 4.350 6.132 0.249 1.00 83.75 74 LEU A CA 1
ATOM 576 C C . LEU A 1 74 ? 3.536 6.037 1.540 1.00 83.75 74 LEU A C 1
ATOM 578 O O . LEU A 1 74 ? 3.930 6.610 2.547 1.00 83.75 74 LEU A O 1
ATOM 582 N N . THR A 1 75 ? 2.445 5.268 1.526 1.00 85.62 75 THR A N 1
ATOM 583 C CA . THR A 1 75 ? 1.608 4.982 2.701 1.00 85.62 75 THR A CA 1
ATOM 584 C C . THR A 1 75 ? 2.445 4.438 3.843 1.00 85.62 75 THR A C 1
ATOM 586 O O . THR A 1 75 ? 2.334 4.905 4.974 1.00 85.62 75 THR A O 1
ATOM 589 N N . ARG A 1 76 ? 3.331 3.489 3.535 1.00 90.25 76 ARG A N 1
ATOM 590 C CA . ARG A 1 76 ? 4.262 2.927 4.506 1.00 90.25 76 ARG A CA 1
ATOM 591 C C . ARG A 1 76 ? 5.154 3.991 5.120 1.00 90.25 76 ARG A C 1
ATOM 593 O O . ARG A 1 76 ? 5.214 4.104 6.339 1.00 90.25 76 ARG A O 1
ATOM 600 N N . LEU A 1 77 ? 5.815 4.770 4.273 1.00 86.00 77 LEU A N 1
ATOM 601 C CA . LEU A 1 77 ? 6.753 5.792 4.700 1.00 86.00 77 LEU A CA 1
ATOM 602 C C . LEU A 1 77 ? 6.056 6.892 5.521 1.00 86.00 77 LEU A C 1
ATOM 604 O O . LEU A 1 77 ? 6.609 7.352 6.515 1.00 86.00 77 LEU A O 1
ATOM 608 N N . SER A 1 78 ? 4.817 7.261 5.179 1.00 83.19 78 SER A N 1
ATOM 609 C CA . SER A 1 78 ? 3.972 8.153 5.989 1.00 83.19 78 SER A CA 1
ATOM 610 C C . SER A 1 78 ? 3.679 7.596 7.385 1.00 83.19 78 SER A C 1
ATOM 612 O O . SER A 1 78 ? 3.535 8.369 8.330 1.00 83.19 78 SER A O 1
ATOM 614 N N . LEU A 1 79 ? 3.590 6.271 7.531 1.00 86.94 79 LEU A N 1
ATOM 615 C CA . LEU A 1 79 ? 3.353 5.614 8.818 1.00 86.94 79 LEU A CA 1
ATOM 616 C C . LEU A 1 79 ? 4.630 5.463 9.648 1.00 86.94 79 LEU A C 1
ATOM 618 O O . LEU A 1 79 ? 4.573 5.619 10.867 1.00 86.94 79 LEU A O 1
ATOM 622 N N . THR A 1 80 ? 5.769 5.161 9.019 1.00 87.06 80 THR A N 1
ATOM 623 C CA . THR A 1 80 ? 7.043 4.954 9.729 1.00 87.06 80 THR A CA 1
ATOM 624 C C . THR A 1 80 ? 7.785 6.252 10.018 1.00 87.06 80 THR A C 1
ATOM 626 O O . THR A 1 80 ? 8.490 6.347 11.019 1.00 87.06 80 THR A O 1
ATOM 629 N N . SER A 1 81 ? 7.600 7.255 9.164 1.00 81.69 81 SER A N 1
ATOM 630 C CA . SER A 1 81 ? 8.381 8.487 9.140 1.00 81.69 81 SER A CA 1
ATOM 631 C C . SER A 1 81 ? 7.478 9.715 8.895 1.00 81.69 81 SER A C 1
ATOM 633 O O . SER A 1 81 ? 7.653 10.442 7.920 1.00 81.69 81 SER A O 1
ATOM 635 N N . PRO A 1 82 ? 6.502 9.993 9.780 1.00 71.94 82 PRO A N 1
ATOM 636 C CA . PRO A 1 82 ? 5.483 11.031 9.572 1.00 71.94 82 PRO A CA 1
ATOM 637 C C . PRO A 1 82 ? 6.013 12.475 9.531 1.00 71.94 82 PRO A C 1
ATOM 639 O O . PRO A 1 82 ? 5.309 13.353 9.044 1.00 71.94 82 PRO A O 1
ATOM 642 N N . ASP A 1 83 ? 7.233 12.731 10.015 1.00 69.12 83 ASP A N 1
ATOM 643 C CA . ASP A 1 83 ? 7.785 14.089 10.168 1.00 69.12 83 ASP A CA 1
ATOM 644 C C . ASP A 1 83 ? 8.597 14.577 8.947 1.00 69.12 83 ASP A C 1
ATOM 646 O O . ASP A 1 83 ? 9.158 15.672 8.956 1.00 69.12 83 ASP A O 1
ATOM 650 N N . TYR A 1 84 ? 8.693 13.774 7.883 1.00 62.50 84 TYR A N 1
ATOM 651 C CA . TYR A 1 84 ? 9.427 14.144 6.666 1.00 62.50 84 TYR A CA 1
ATOM 652 C C . TYR A 1 84 ? 8.533 14.934 5.693 1.00 62.50 84 TYR A C 1
ATOM 654 O O . TYR A 1 84 ? 7.310 14.829 5.755 1.00 62.50 84 TYR A O 1
ATOM 662 N N . ALA A 1 85 ? 9.122 15.653 4.719 1.00 52.41 85 ALA A N 1
ATOM 663 C CA . ALA A 1 85 ? 8.438 16.344 3.600 1.00 52.41 85 ALA A CA 1
ATOM 664 C C . ALA A 1 85 ? 7.604 15.434 2.653 1.00 52.41 85 ALA A C 1
ATOM 666 O O . ALA A 1 85 ? 7.323 15.767 1.496 1.00 52.41 85 ALA A O 1
ATOM 667 N N . LEU A 1 86 ? 7.183 14.272 3.152 1.00 58.84 86 LEU A N 1
ATOM 668 C CA . LEU A 1 86 ? 6.180 13.381 2.598 1.00 58.84 86 LEU A CA 1
ATOM 669 C C . LEU A 1 86 ? 4.945 14.137 2.145 1.00 58.84 86 LEU A C 1
ATOM 671 O O . LEU A 1 86 ? 4.504 13.875 1.041 1.00 58.84 86 LEU A O 1
ATOM 675 N N . TYR A 1 87 ? 4.444 15.115 2.902 1.00 56.44 87 TYR A N 1
ATOM 676 C CA . TYR A 1 87 ? 3.224 15.843 2.539 1.00 56.44 87 TYR A CA 1
ATOM 677 C C . TYR A 1 87 ? 3.216 16.352 1.082 1.00 56.44 87 TYR A C 1
ATOM 679 O O . TYR A 1 87 ? 2.270 16.090 0.331 1.00 56.44 87 TYR A O 1
ATOM 687 N N . GLU A 1 88 ? 4.293 17.008 0.635 1.00 56.03 88 GLU A N 1
ATOM 688 C CA . GLU A 1 88 ? 4.387 17.495 -0.747 1.00 56.03 88 GLU A CA 1
ATOM 689 C C . GLU A 1 88 ? 4.560 16.342 -1.737 1.00 56.03 88 GLU A C 1
ATOM 691 O O . GLU A 1 88 ? 3.859 16.282 -2.744 1.00 56.03 88 GLU A O 1
ATOM 696 N N . THR A 1 89 ? 5.423 15.373 -1.426 1.00 58.81 89 THR A N 1
ATOM 697 C CA . THR A 1 89 ? 5.663 14.195 -2.278 1.00 58.81 89 THR A CA 1
ATOM 698 C C . THR A 1 89 ? 4.377 13.398 -2.503 1.00 58.81 89 THR A C 1
ATOM 700 O O . THR A 1 89 ? 4.052 13.018 -3.627 1.00 58.81 89 THR A O 1
ATOM 703 N N . CYS A 1 90 ? 3.602 13.205 -1.443 1.00 56.62 90 CYS A N 1
ATOM 704 C CA . CYS A 1 90 ? 2.342 12.504 -1.464 1.00 56.62 90 CYS A CA 1
ATOM 705 C C . CYS A 1 90 ? 1.271 13.251 -2.243 1.00 56.62 90 CYS A C 1
ATOM 707 O O . CYS A 1 90 ? 0.537 12.632 -3.006 1.00 56.62 90 CYS A O 1
ATOM 709 N N . THR A 1 91 ? 1.188 14.573 -2.074 1.00 58.62 91 THR A N 1
ATOM 710 C CA . THR A 1 91 ? 0.248 15.407 -2.827 1.00 58.62 91 THR A CA 1
ATOM 711 C C . THR A 1 91 ? 0.568 15.333 -4.312 1.00 58.62 91 THR A C 1
ATOM 713 O O . THR A 1 91 ? -0.317 15.070 -5.123 1.00 58.62 91 THR A O 1
ATOM 716 N N . VAL A 1 92 ? 1.841 15.483 -4.687 1.00 57.09 92 VAL A N 1
ATOM 717 C CA . VAL A 1 92 ? 2.210 15.452 -6.100 1.00 57.09 92 VAL A CA 1
ATOM 718 C C . VAL A 1 92 ? 2.006 14.051 -6.690 1.00 57.09 92 VAL A C 1
ATOM 720 O O . VAL A 1 92 ? 1.419 13.958 -7.764 1.00 57.09 92 VAL A O 1
ATOM 723 N N . ILE A 1 93 ? 2.365 12.963 -5.995 1.00 59.25 93 ILE A N 1
ATOM 724 C CA . ILE A 1 93 ? 2.082 11.590 -6.458 1.00 59.25 93 ILE A CA 1
ATOM 725 C C . ILE A 1 93 ? 0.565 11.348 -6.579 1.00 59.25 93 ILE A C 1
ATOM 727 O O . ILE A 1 93 ? 0.124 10.852 -7.615 1.00 59.25 93 ILE A O 1
ATOM 731 N N . ASN A 1 94 ? -0.243 11.783 -5.601 1.00 53.97 94 ASN A N 1
ATOM 732 C CA . ASN A 1 94 ? -1.708 11.682 -5.646 1.00 53.97 94 ASN A CA 1
ATOM 733 C C . ASN A 1 94 ? -2.331 12.442 -6.823 1.00 53.97 94 ASN A C 1
ATOM 735 O O . ASN A 1 94 ? -3.256 11.941 -7.454 1.00 53.97 94 ASN A O 1
ATOM 739 N N . THR A 1 95 ? -1.806 13.614 -7.189 1.00 52.12 95 THR A N 1
ATOM 740 C CA . THR A 1 95 ? -2.329 14.378 -8.340 1.00 52.12 95 THR A CA 1
ATOM 741 C C . THR A 1 95 ? -2.042 13.737 -9.698 1.00 52.12 95 THR A C 1
ATOM 743 O O . THR A 1 95 ? -2.588 14.177 -10.710 1.00 52.12 95 THR A O 1
ATOM 746 N N . VAL A 1 96 ? -1.178 12.716 -9.755 1.00 45.16 96 VAL A N 1
ATOM 747 C CA . VAL A 1 96 ? -0.884 11.988 -10.997 1.00 45.16 96 VAL A CA 1
ATOM 748 C C . VAL A 1 96 ? -1.798 10.777 -11.177 1.00 45.16 96 VAL A C 1
ATOM 750 O O . VAL A 1 96 ? -1.739 10.156 -12.235 1.00 45.16 96 VAL A O 1
ATOM 753 N N . ALA A 1 97 ? -2.652 10.453 -10.197 1.00 46.75 97 ALA A N 1
ATOM 754 C CA . ALA A 1 97 ? -3.529 9.293 -10.274 1.00 46.75 97 ALA A CA 1
ATOM 755 C C . ALA A 1 97 ? -4.420 9.382 -11.524 1.00 46.75 97 ALA A C 1
ATOM 757 O O . ALA A 1 97 ? -5.246 10.297 -11.637 1.00 46.75 97 ALA A O 1
ATOM 758 N N . PRO A 1 98 ? -4.301 8.450 -12.480 1.00 48.84 98 PRO A N 1
ATOM 759 C CA . PRO A 1 98 ? -5.326 8.327 -13.494 1.00 48.84 98 PRO A CA 1
ATOM 760 C C . PRO A 1 98 ? -6.643 7.951 -12.798 1.00 48.84 98 PRO A C 1
ATOM 762 O O . PRO A 1 98 ? -6.663 7.102 -11.912 1.00 48.84 98 PRO A O 1
ATOM 765 N N . ARG A 1 99 ? -7.765 8.559 -13.202 1.00 51.41 99 ARG A N 1
ATOM 766 C CA . ARG A 1 99 ? -9.090 7.993 -12.905 1.00 51.41 99 ARG A CA 1
ATOM 767 C C . ARG A 1 99 ? -9.137 6.631 -13.581 1.00 51.41 99 ARG A C 1
ATOM 769 O O . ARG A 1 99 ? -9.140 6.568 -14.813 1.00 51.41 99 ARG A O 1
ATOM 776 N N . THR A 1 100 ? -9.084 5.552 -12.813 1.00 52.75 100 THR A N 1
ATOM 777 C CA . THR A 1 100 ? -8.994 4.212 -13.388 1.00 52.75 100 THR A CA 1
ATOM 778 C C . THR A 1 100 ? -10.292 3.437 -13.234 1.00 52.75 100 THR A C 1
ATOM 780 O O . THR A 1 100 ? -11.114 3.722 -12.371 1.00 52.75 100 THR A O 1
ATOM 783 N N . GLY A 1 101 ? -10.500 2.484 -14.146 1.00 58.09 101 GLY A N 1
ATOM 784 C CA . GLY A 1 101 ? -11.626 1.550 -14.120 1.00 58.09 101 GLY A CA 1
ATOM 785 C C . GLY A 1 101 ? -11.269 0.166 -13.568 1.00 58.09 101 GLY A C 1
ATOM 786 O O . GLY A 1 101 ? -12.059 -0.748 -13.758 1.00 58.09 101 GLY A O 1
ATOM 787 N N . ASN A 1 102 ? -10.084 -0.025 -12.963 1.00 75.94 102 ASN A N 1
ATOM 788 C CA . ASN A 1 102 ? -9.717 -1.294 -12.318 1.00 75.94 102 ASN A CA 1
ATOM 789 C C . ASN A 1 102 ? -9.975 -1.195 -10.804 1.00 75.94 102 ASN A C 1
ATOM 791 O O . ASN A 1 102 ? -9.463 -0.288 -10.149 1.00 75.94 102 ASN A O 1
ATOM 795 N N . ALA A 1 103 ? -10.725 -2.151 -10.253 1.00 69.50 103 ALA A N 1
ATOM 796 C CA . ALA A 1 103 ? -11.027 -2.243 -8.829 1.00 69.50 103 ALA A CA 1
ATOM 797 C C . ALA A 1 103 ? -9.769 -2.344 -7.947 1.00 69.50 103 ALA A C 1
ATOM 799 O O . ALA A 1 103 ? -9.703 -1.680 -6.918 1.00 69.50 103 ALA A O 1
ATOM 800 N N . ALA A 1 104 ? -8.743 -3.099 -8.353 1.00 70.38 104 ALA A N 1
ATOM 801 C CA . ALA A 1 104 ? -7.517 -3.242 -7.560 1.00 70.38 104 ALA A CA 1
ATOM 802 C C . ALA A 1 104 ? -6.744 -1.919 -7.425 1.00 70.38 104 ALA A C 1
ATOM 804 O O . ALA A 1 104 ? -6.220 -1.592 -6.363 1.00 70.38 104 ALA A O 1
ATOM 805 N N . GLU A 1 105 ? -6.722 -1.116 -8.488 1.00 74.12 105 GLU A N 1
ATOM 806 C CA . GLU A 1 105 ? -6.115 0.218 -8.458 1.00 74.12 105 GLU A CA 1
ATOM 807 C C . GLU A 1 105 ? -6.900 1.170 -7.555 1.00 74.12 105 GLU A C 1
ATOM 809 O O . GLU A 1 105 ? -6.291 1.916 -6.788 1.00 74.12 105 GLU A O 1
ATOM 814 N N . ALA A 1 106 ? -8.236 1.113 -7.607 1.00 75.25 106 ALA A N 1
ATOM 815 C CA . ALA A 1 106 ? -9.095 1.891 -6.720 1.00 75.25 106 ALA A CA 1
ATOM 816 C C . ALA A 1 106 ? -8.830 1.542 -5.249 1.00 75.25 106 ALA A C 1
ATOM 818 O O . ALA A 1 106 ? -8.628 2.443 -4.440 1.00 75.25 106 ALA A O 1
ATOM 819 N N . VAL A 1 107 ? -8.713 0.251 -4.921 1.00 74.88 107 VAL A N 1
ATOM 820 C CA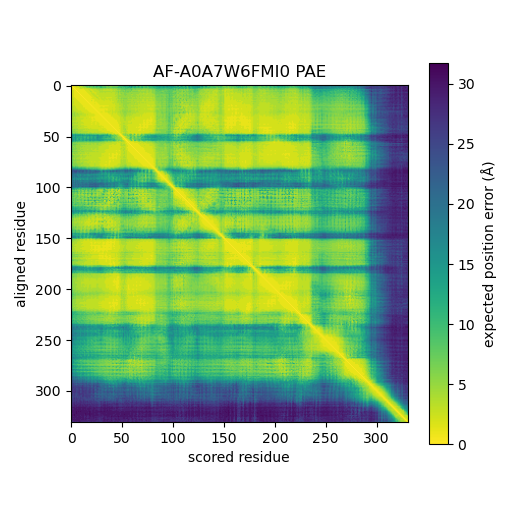 . VAL A 1 107 ? -8.380 -0.202 -3.563 1.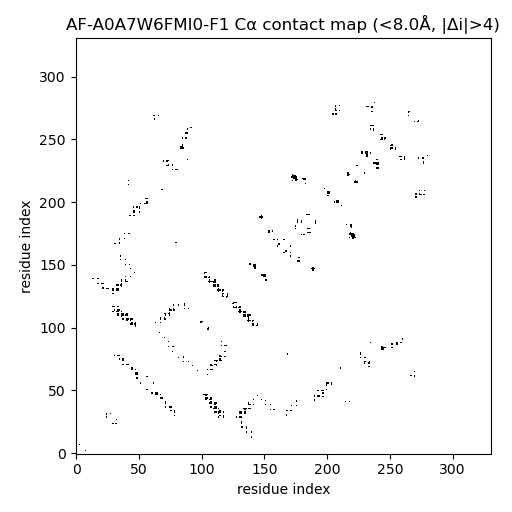00 74.88 107 VAL A CA 1
ATOM 821 C C . VAL A 1 107 ? -7.024 0.307 -3.109 1.00 74.88 107 VAL A C 1
ATOM 823 O O . VAL A 1 107 ? -6.894 0.716 -1.967 1.00 74.88 107 VAL A O 1
ATOM 826 N N . ILE A 1 108 ? -5.999 0.280 -3.959 1.00 77.12 108 ILE A N 1
ATOM 827 C CA . ILE A 1 108 ? -4.657 0.740 -3.571 1.00 77.12 108 ILE A CA 1
ATOM 828 C C . ILE A 1 108 ? -4.634 2.246 -3.353 1.00 77.12 108 ILE A C 1
ATOM 830 O O . ILE A 1 108 ? -4.012 2.729 -2.406 1.00 77.12 108 ILE A O 1
ATOM 834 N N . HIS A 1 109 ? -5.341 2.985 -4.203 1.00 79.75 109 HIS A N 1
ATOM 835 C CA . HIS A 1 109 ? -5.528 4.411 -4.008 1.00 79.75 109 HIS A CA 1
ATOM 836 C C . HIS A 1 109 ? -6.247 4.688 -2.677 1.00 79.75 109 HIS A C 1
ATOM 838 O O . HIS A 1 109 ? -5.743 5.453 -1.854 1.00 79.75 109 HIS A O 1
ATOM 844 N N . GLU A 1 110 ? -7.366 4.009 -2.416 1.00 79.69 110 GLU A N 1
ATOM 845 C CA . GLU A 1 110 ? -8.104 4.095 -1.150 1.00 79.69 110 GLU A CA 1
ATOM 846 C C . GLU A 1 110 ? -7.257 3.653 0.046 1.00 79.69 110 GLU A C 1
ATOM 848 O O . GLU A 1 110 ? -7.287 4.305 1.076 1.00 79.69 110 GLU A O 1
ATOM 853 N N . ALA A 1 111 ? -6.439 2.610 -0.084 1.00 77.62 111 ALA A N 1
ATOM 854 C CA . ALA A 1 111 ? -5.536 2.125 0.959 1.00 77.62 111 ALA A CA 1
ATOM 855 C C 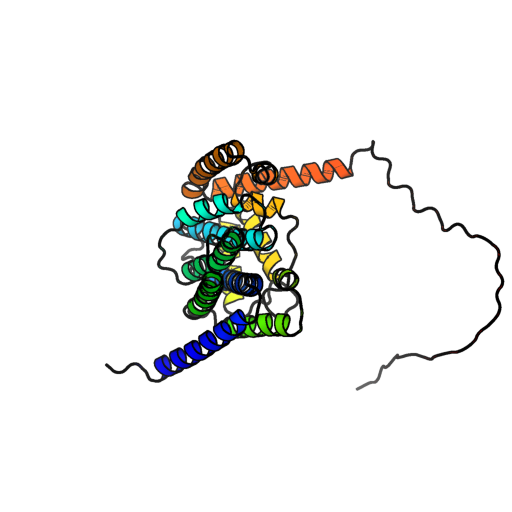. ALA A 1 111 ? -4.453 3.148 1.319 1.00 77.62 111 ALA A C 1
ATOM 857 O O . ALA A 1 111 ? -3.933 3.131 2.436 1.00 77.62 111 ALA A O 1
ATOM 858 N N . SER A 1 112 ? -4.118 4.041 0.384 1.00 79.25 112 SER A N 1
ATOM 859 C CA . SER A 1 112 ? -3.137 5.095 0.611 1.00 79.25 112 SER A CA 1
ATOM 860 C C . SER A 1 112 ? -3.702 6.330 1.307 1.00 79.25 112 SER A C 1
ATOM 862 O O . SER A 1 112 ? -2.971 7.015 2.029 1.00 79.25 112 SER A O 1
ATOM 864 N N . ALA A 1 113 ? -5.003 6.585 1.152 1.00 81.44 113 ALA A N 1
ATOM 865 C CA . ALA A 1 113 ? -5.669 7.769 1.679 1.00 81.44 113 ALA A CA 1
ATOM 866 C C . ALA A 1 113 ? -5.637 7.880 3.224 1.00 81.44 113 ALA A C 1
ATOM 868 O O . ALA A 1 113 ? -5.341 8.969 3.715 1.00 81.44 113 ALA A O 1
ATOM 869 N N . PRO A 1 114 ? -5.785 6.802 4.022 1.00 76.81 114 PRO A N 1
ATOM 870 C CA . PRO A 1 114 ? -5.718 6.869 5.480 1.00 76.81 114 PRO A CA 1
ATOM 871 C C . PRO A 1 114 ? -4.382 7.372 6.011 1.00 76.81 114 PRO A C 1
ATOM 873 O O . PRO A 1 114 ? -4.356 8.201 6.917 1.00 76.81 114 PRO A O 1
ATOM 876 N N . ALA A 1 115 ? -3.261 6.905 5.451 1.00 77.62 115 ALA A N 1
ATOM 877 C CA . ALA A 1 115 ? -1.948 7.382 5.879 1.00 77.62 115 ALA A CA 1
ATOM 878 C C . ALA A 1 115 ? -1.767 8.869 5.547 1.00 77.62 115 ALA A C 1
ATOM 880 O O . ALA A 1 115 ? -1.171 9.610 6.327 1.00 77.62 115 ALA A O 1
ATOM 881 N N . MET A 1 116 ? -2.352 9.324 4.437 1.00 76.06 116 MET A N 1
ATOM 882 C CA . MET A 1 116 ? -2.359 10.735 4.061 1.00 76.06 116 MET A CA 1
ATOM 883 C C . MET A 1 116 ? -3.207 11.592 4.985 1.00 76.06 116 MET A C 1
ATOM 885 O O . MET A 1 116 ? -2.739 12.610 5.492 1.00 76.06 116 MET A O 1
ATOM 889 N N . ALA A 1 117 ? -4.439 11.163 5.238 1.00 77.00 117 ALA A N 1
ATOM 890 C CA . ALA A 1 117 ? -5.322 11.812 6.186 1.00 77.00 117 ALA A CA 1
ATOM 891 C C . ALA A 1 117 ? -4.684 11.850 7.583 1.00 77.00 117 ALA A C 1
ATOM 893 O O . ALA A 1 117 ? -4.753 12.877 8.250 1.00 77.00 117 ALA A O 1
ATOM 894 N N . PHE A 1 118 ? -3.978 10.791 7.995 1.00 75.88 118 PHE A N 1
ATOM 895 C CA . PHE A 1 118 ? -3.251 10.745 9.261 1.00 75.88 118 PHE A CA 1
ATOM 896 C C . PHE A 1 118 ? -2.142 11.801 9.335 1.00 75.88 118 PHE A C 1
ATOM 898 O O . PHE A 1 118 ? -2.103 12.563 10.303 1.00 75.88 118 PHE A O 1
ATOM 905 N N . VAL A 1 119 ? -1.282 11.900 8.318 1.00 73.56 119 VAL A N 1
ATOM 906 C CA . VAL A 1 119 ? -0.258 12.959 8.264 1.00 73.56 119 VAL A CA 1
ATOM 907 C C . VAL A 1 119 ? -0.919 14.338 8.376 1.00 73.56 119 VAL A C 1
ATOM 909 O O . VAL A 1 119 ? -0.496 15.157 9.187 1.00 73.56 119 VAL A O 1
ATOM 912 N N . ASN A 1 120 ? -2.033 14.564 7.678 1.00 72.88 120 ASN A N 1
ATOM 913 C CA . ASN A 1 120 ? -2.752 15.840 7.729 1.00 72.88 120 ASN A CA 1
ATOM 914 C C . ASN A 1 120 ? -3.417 16.114 9.089 1.00 72.88 120 ASN A C 1
ATOM 916 O O . ASN A 1 120 ? -3.469 17.262 9.527 1.00 72.88 120 ASN A O 1
ATOM 920 N N . THR A 1 121 ? -3.894 15.082 9.794 1.00 73.88 121 THR A N 1
ATOM 921 C CA . THR A 1 121 ? -4.469 15.249 11.141 1.00 73.88 121 THR A CA 1
ATOM 922 C C . THR A 1 121 ? -3.437 15.769 12.141 1.00 73.88 121 THR A C 1
ATOM 924 O O . THR A 1 121 ? -3.786 16.561 13.013 1.00 73.88 121 THR A O 1
ATOM 927 N N . ARG A 1 122 ? -2.151 15.412 11.986 1.00 69.00 122 ARG A N 1
ATOM 928 C CA . ARG A 1 122 ? -1.063 15.956 12.821 1.00 69.00 122 ARG A CA 1
ATOM 929 C C . ARG A 1 122 ? -0.828 17.445 12.597 1.00 69.00 122 ARG A C 1
ATOM 931 O O . ARG A 1 122 ? -0.401 18.133 13.519 1.00 69.00 122 ARG A O 1
ATOM 938 N N . HIS A 1 123 ? -1.117 17.933 11.396 1.00 69.38 123 HIS A N 1
ATOM 939 C CA . HIS A 1 123 ? -1.025 19.350 11.054 1.00 69.38 123 HIS A CA 1
ATOM 940 C C . HIS A 1 123 ? -2.300 20.137 11.402 1.00 69.38 123 HIS A C 1
ATOM 942 O O . HIS A 1 123 ?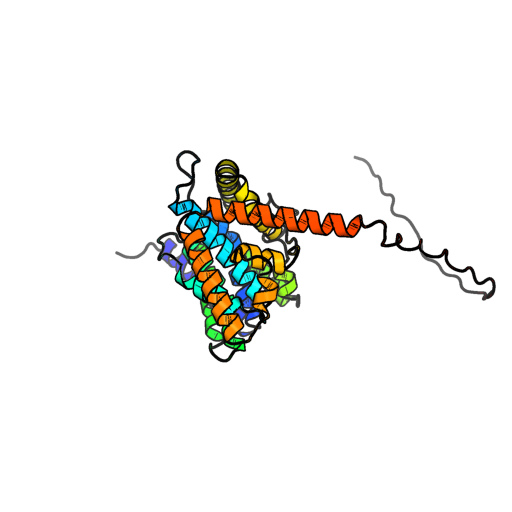 -2.323 21.350 11.240 1.00 69.38 123 HIS A O 1
ATOM 948 N N . GLY A 1 124 ? -3.336 19.472 11.933 1.00 70.31 124 GLY A N 1
ATOM 949 C CA . GLY A 1 124 ? -4.616 20.095 12.284 1.00 70.31 124 GLY A CA 1
ATOM 950 C C . GLY A 1 124 ? -5.557 20.322 11.097 1.00 70.31 124 GLY A C 1
ATOM 951 O O . GLY A 1 124 ? -6.621 20.910 11.275 1.00 70.31 124 GLY A O 1
ATOM 952 N N . ASP A 1 125 ? -5.203 19.831 9.907 1.00 62.50 125 ASP A N 1
ATOM 953 C CA . ASP A 1 125 ? -5.903 20.147 8.655 1.00 62.50 125 ASP A CA 1
ATOM 954 C C . ASP A 1 125 ? -7.054 19.181 8.332 1.00 62.50 125 ASP A C 1
ATOM 956 O O . ASP A 1 125 ? -7.921 19.481 7.510 1.00 62.50 125 ASP A O 1
ATOM 960 N N . VAL A 1 126 ? -7.068 17.993 8.944 1.00 72.25 126 VAL A N 1
ATOM 961 C CA . VAL A 1 126 ? -8.015 16.915 8.621 1.00 72.25 126 VAL A CA 1
ATOM 962 C C . VAL A 1 126 ? -8.567 16.281 9.895 1.00 72.25 126 VAL A C 1
ATOM 964 O O . VAL A 1 126 ? -7.868 16.128 10.896 1.00 72.25 126 VAL A O 1
ATOM 967 N N . ARG A 1 127 ? -9.848 15.899 9.855 1.00 79.69 127 ARG A N 1
ATOM 968 C CA . ARG A 1 127 ? -10.531 15.219 10.959 1.00 79.69 127 ARG A CA 1
ATOM 969 C C . ARG A 1 127 ? -10.193 13.718 10.964 1.00 79.69 127 ARG A C 1
ATOM 971 O O . ARG A 1 127 ? -10.113 13.084 9.916 1.00 79.69 127 ARG A O 1
ATOM 978 N N . VAL A 1 128 ? -10.005 13.144 12.155 1.00 78.25 128 VAL A N 1
ATOM 979 C CA . VAL A 1 128 ? -9.595 11.734 12.357 1.00 78.25 128 VAL A CA 1
ATOM 980 C C . VAL A 1 128 ? -10.599 10.726 11.775 1.00 78.25 128 VAL A C 1
ATOM 982 O O . VAL A 1 128 ? -10.205 9.647 11.342 1.00 78.25 128 VAL A O 1
ATOM 985 N N . ASP A 1 129 ? -11.883 11.080 11.695 1.00 77.44 129 ASP A N 1
ATOM 986 C CA . ASP A 1 129 ? -12.936 10.248 11.098 1.00 77.44 129 ASP A CA 1
ATOM 987 C C . ASP A 1 129 ? -12.705 9.953 9.607 1.00 77.44 129 ASP A C 1
ATOM 989 O O . ASP A 1 129 ? -13.100 8.886 9.136 1.00 77.44 129 ASP A O 1
ATOM 993 N N . ILE A 1 130 ? -12.005 10.835 8.883 1.00 78.94 130 ILE A N 1
ATOM 994 C CA . ILE A 1 130 ? -11.650 10.619 7.471 1.00 78.94 130 ILE A CA 1
ATOM 995 C C . ILE A 1 130 ? -10.677 9.440 7.324 1.00 78.94 130 ILE A C 1
ATOM 997 O O . ILE A 1 130 ? -10.874 8.598 6.452 1.00 78.94 130 ILE A O 1
ATOM 1001 N N . VAL A 1 131 ? -9.695 9.308 8.227 1.00 79.75 131 VAL A N 1
ATOM 1002 C CA . VAL A 1 131 ? -8.737 8.182 8.224 1.00 79.75 131 VAL A CA 1
ATOM 1003 C C . VAL A 1 131 ? -9.473 6.844 8.316 1.00 79.75 131 VAL A C 1
ATOM 1005 O O . VAL A 1 131 ? -9.157 5.894 7.600 1.00 79.75 131 VAL A O 1
ATOM 1008 N N . PHE A 1 132 ? -10.472 6.774 9.198 1.00 84.69 132 PHE A N 1
ATOM 1009 C CA . PHE A 1 132 ? -11.268 5.570 9.404 1.00 84.69 132 PHE A CA 1
ATOM 1010 C C . PHE A 1 132 ? -12.157 5.263 8.202 1.00 84.69 132 PHE A C 1
ATOM 1012 O O . PHE A 1 132 ? -12.197 4.116 7.758 1.00 84.69 132 PHE A O 1
ATOM 1019 N N . LEU A 1 133 ? -12.836 6.275 7.653 1.00 82.19 133 LEU A N 1
ATOM 1020 C CA . LEU A 1 133 ? -13.688 6.114 6.477 1.00 82.19 133 LEU A CA 1
ATOM 1021 C C . LEU A 1 133 ? -12.901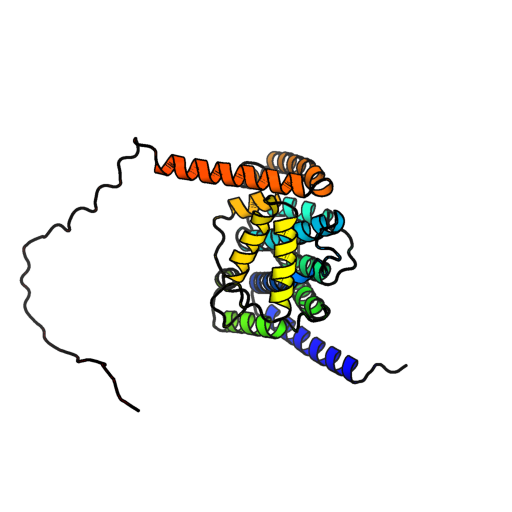 5.570 5.280 1.00 82.19 133 LEU A C 1
ATOM 1023 O O . LEU A 1 133 ? -13.336 4.608 4.646 1.00 82.19 133 LEU A O 1
ATOM 1027 N N . ASP A 1 134 ? -11.728 6.138 5.013 1.00 81.31 134 ASP A N 1
ATOM 1028 C CA . ASP A 1 134 ? -10.885 5.723 3.895 1.00 81.31 134 ASP A CA 1
ATOM 1029 C C . ASP A 1 134 ? -10.363 4.287 4.078 1.00 81.31 134 ASP A C 1
ATOM 1031 O O . ASP A 1 134 ? -10.368 3.497 3.133 1.00 81.31 134 ASP A O 1
ATOM 1035 N N . ALA A 1 135 ? -10.006 3.895 5.307 1.00 78.00 135 ALA A N 1
ATOM 1036 C CA . ALA A 1 135 ? -9.552 2.536 5.601 1.00 78.00 135 ALA A CA 1
ATOM 1037 C C . ALA A 1 135 ? -10.661 1.499 5.374 1.00 78.00 135 ALA A C 1
ATOM 1039 O O . ALA A 1 135 ? -10.425 0.409 4.846 1.00 78.00 135 ALA A O 1
ATOM 1040 N N . ILE A 1 136 ? -11.891 1.855 5.741 1.00 83.06 136 ILE A N 1
ATOM 1041 C CA . ILE A 1 136 ? -13.072 1.028 5.505 1.00 83.06 136 ILE A CA 1
ATOM 1042 C C . ILE A 1 136 ? -13.370 0.908 4.009 1.00 83.06 136 ILE A C 1
ATOM 1044 O O . ILE A 1 136 ? -13.759 -0.172 3.552 1.00 83.06 136 ILE A O 1
ATOM 1048 N N . ASN A 1 137 ? -13.218 1.995 3.250 1.00 84.56 137 ASN A N 1
ATOM 1049 C CA . ASN A 1 137 ? -13.420 1.977 1.804 1.00 84.56 137 ASN A CA 1
ATOM 1050 C C . ASN A 1 137 ? -12.418 1.029 1.142 1.00 84.56 137 ASN A C 1
ATOM 1052 O O . ASN A 1 137 ? -12.861 0.103 0.469 1.00 84.56 137 ASN A O 1
ATOM 1056 N N . ALA A 1 138 ? -11.129 1.120 1.488 1.00 79.88 138 ALA A N 1
ATOM 1057 C CA . ALA A 1 138 ? -10.108 0.198 0.990 1.00 79.88 138 ALA A CA 1
ATOM 1058 C C . ALA A 1 138 ? -10.465 -1.279 1.261 1.00 79.88 138 ALA A C 1
ATOM 1060 O O . ALA A 1 138 ? -10.432 -2.115 0.356 1.00 79.88 138 ALA A O 1
ATOM 1061 N N . ALA A 1 139 ? -10.875 -1.604 2.494 1.00 79.44 139 ALA A N 1
ATOM 1062 C CA . ALA A 1 139 ? -11.318 -2.953 2.863 1.00 79.44 139 ALA A CA 1
ATOM 1063 C C . ALA A 1 139 ? -12.564 -3.408 2.084 1.00 79.44 139 ALA A C 1
ATOM 1065 O O . ALA A 1 139 ? -12.663 -4.566 1.676 1.00 79.44 139 ALA A O 1
ATOM 1066 N N . SER A 1 140 ? -13.515 -2.500 1.863 1.00 82.06 140 SER A N 1
ATOM 1067 C CA . SER A 1 140 ? -14.761 -2.789 1.149 1.00 82.06 140 SER A CA 1
ATOM 1068 C C . SER A 1 140 ? -14.503 -3.021 -0.337 1.00 82.06 140 SER A C 1
ATOM 1070 O O . SER A 1 140 ? -14.951 -4.024 -0.890 1.00 82.06 140 SER A O 1
ATOM 1072 N N . SER A 1 141 ? -13.740 -2.141 -0.977 1.00 80.50 141 SER A N 1
ATOM 1073 C CA . SER A 1 141 ? -13.404 -2.218 -2.397 1.00 80.50 141 SER A CA 1
ATOM 1074 C C . SER A 1 141 ? -12.573 -3.463 -2.717 1.00 80.50 141 SER A C 1
ATOM 1076 O O . SER A 1 141 ? -12.707 -4.040 -3.792 1.00 80.50 141 SER A O 1
ATOM 1078 N N . ALA A 1 142 ? -11.781 -3.972 -1.770 1.00 77.94 142 ALA A N 1
ATOM 1079 C CA . ALA A 1 142 ? -11.038 -5.213 -1.975 1.00 77.94 142 ALA A CA 1
ATOM 1080 C C . ALA A 1 142 ? -11.958 -6.430 -2.183 1.00 77.94 142 ALA A C 1
ATOM 1082 O O . ALA A 1 142 ? -11.567 -7.395 -2.829 1.00 77.94 142 ALA A O 1
ATOM 1083 N N . THR A 1 143 ? -13.205 -6.378 -1.698 1.00 77.75 143 THR A N 1
ATOM 1084 C CA . THR A 1 143 ? -14.171 -7.479 -1.864 1.00 77.75 143 THR A CA 1
ATOM 1085 C C . THR A 1 143 ? -14.798 -7.582 -3.247 1.00 77.75 143 THR A C 1
ATOM 1087 O O . THR A 1 143 ? -15.416 -8.605 -3.546 1.00 77.75 143 THR A O 1
ATOM 1090 N N . VAL A 1 144 ? -14.679 -6.535 -4.071 1.00 76.19 144 VAL A N 1
ATOM 1091 C CA . VAL A 1 144 ? -15.206 -6.545 -5.442 1.00 76.19 144 VAL A CA 1
ATOM 1092 C C . VAL A 1 144 ? -14.195 -7.083 -6.453 1.00 76.19 144 VAL A C 1
ATOM 1094 O O . VAL A 1 144 ? -14.537 -7.246 -7.621 1.00 76.19 144 VAL A O 1
ATOM 1097 N N . ILE A 1 145 ? -12.961 -7.364 -6.021 1.00 76.06 145 ILE A N 1
ATOM 1098 C CA . ILE A 1 145 ? -11.952 -8.011 -6.857 1.00 76.06 145 ILE A CA 1
ATOM 1099 C C . ILE A 1 145 ? -12.333 -9.484 -6.967 1.00 76.06 145 ILE A C 1
ATOM 1101 O O . ILE A 1 145 ? -12.232 -10.245 -6.003 1.00 76.06 145 ILE A O 1
ATOM 1105 N N . ASP A 1 146 ? -12.829 -9.861 -8.142 1.00 64.75 146 ASP A N 1
ATOM 1106 C CA . ASP A 1 146 ? -13.261 -11.225 -8.409 1.00 64.75 146 ASP A CA 1
ATOM 1107 C C . ASP A 1 146 ? -12.099 -12.212 -8.235 1.00 64.75 146 ASP A C 1
ATOM 1109 O O . ASP A 1 146 ? -10.941 -11.904 -8.519 1.00 64.75 146 ASP A O 1
ATOM 1113 N N . GLY A 1 147 ? -12.404 -13.389 -7.702 1.00 60.25 147 GLY A N 1
ATOM 1114 C CA . GLY A 1 147 ? -11.413 -14.415 -7.400 1.00 60.25 147 GLY A CA 1
ATOM 1115 C C . GLY A 1 147 ? -10.541 -14.148 -6.172 1.00 60.25 147 GLY A C 1
ATOM 1116 O O . GLY A 1 147 ? -10.212 -15.119 -5.505 1.00 60.25 147 GLY A O 1
ATOM 1117 N N . ALA A 1 148 ? -10.221 -12.901 -5.795 1.00 58.66 148 ALA A N 1
ATOM 1118 C CA . ALA A 1 148 ? -9.305 -12.605 -4.679 1.00 58.66 148 ALA A CA 1
ATOM 1119 C C . ALA A 1 148 ? -9.723 -13.253 -3.346 1.00 58.66 148 ALA A C 1
ATOM 1121 O O . ALA A 1 148 ? -8.907 -13.439 -2.452 1.00 58.66 148 ALA A O 1
ATOM 1122 N N . GLY A 1 149 ? -10.989 -13.637 -3.193 1.00 62.06 149 GLY A N 1
ATOM 1123 C CA . GLY A 1 149 ? -11.504 -14.063 -1.904 1.00 62.06 149 GLY A CA 1
ATOM 1124 C C . GLY A 1 149 ? -11.591 -12.867 -0.958 1.00 62.06 149 GLY A C 1
ATOM 1125 O O . GLY A 1 149 ? -11.207 -11.740 -1.266 1.00 62.06 149 GLY A O 1
ATOM 1126 N N . LEU A 1 150 ? -12.201 -13.076 0.199 1.00 64.94 150 LEU A N 1
ATOM 1127 C CA . LEU A 1 150 ? -12.452 -11.982 1.123 1.00 64.94 150 LEU A CA 1
ATOM 1128 C C . LEU A 1 150 ? -11.179 -11.709 1.943 1.00 64.94 150 LEU A C 1
ATOM 1130 O O . LEU A 1 150 ? -10.820 -12.559 2.755 1.00 64.94 150 LEU A O 1
ATOM 1134 N N . PRO A 1 151 ? -10.548 -10.517 1.863 1.00 78.06 151 PRO A N 1
ATOM 1135 C CA . PRO A 1 151 ? -9.430 -10.165 2.748 1.00 78.06 151 PRO A CA 1
ATOM 1136 C C . PRO A 1 151 ? -9.862 -10.054 4.219 1.00 78.06 151 PRO A C 1
ATOM 1138 O O . PRO A 1 151 ? -9.034 -9.824 5.093 1.00 78.06 151 PRO A O 1
ATOM 1141 N N . TRP A 1 152 ? -11.160 -10.200 4.501 1.00 86.94 152 TRP A N 1
ATOM 1142 C CA . TRP A 1 152 ? -11.757 -10.076 5.824 1.00 86.94 152 TRP A CA 1
ATOM 1143 C C . TRP A 1 152 ? -11.179 -11.028 6.862 1.00 86.94 152 TRP A C 1
ATOM 1145 O O . TRP A 1 152 ? -11.126 -10.636 8.022 1.00 86.94 152 TRP A O 1
ATOM 1155 N N . ASP A 1 153 ? -10.733 -12.221 6.474 1.00 89.94 153 ASP A N 1
ATOM 1156 C CA . ASP A 1 153 ? -10.142 -13.161 7.430 1.00 89.94 153 ASP A CA 1
ATOM 1157 C C . ASP A 1 153 ? -8.757 -12.673 7.878 1.00 89.94 153 ASP A C 1
ATOM 1159 O O . ASP A 1 153 ? -8.454 -12.660 9.067 1.00 89.94 153 ASP A O 1
ATOM 1163 N N . GLU A 1 154 ? -7.943 -12.155 6.954 1.00 92.69 154 GLU A N 1
ATOM 1164 C CA . GLU A 1 154 ? -6.671 -11.518 7.311 1.00 92.69 154 GLU A CA 1
ATOM 1165 C C . GLU A 1 154 ? -6.867 -10.181 8.036 1.00 92.69 154 GLU A C 1
ATOM 1167 O O . GLU A 1 154 ? -6.110 -9.870 8.949 1.00 92.69 154 GLU A O 1
ATOM 1172 N N . ILE A 1 155 ? -7.901 -9.401 7.693 1.00 94.25 155 ILE A N 1
ATOM 1173 C CA . ILE A 1 155 ? -8.266 -8.192 8.450 1.00 94.25 155 ILE A CA 1
ATOM 1174 C C . ILE A 1 155 ? -8.670 -8.569 9.880 1.00 94.25 155 ILE A C 1
ATOM 1176 O O . ILE A 1 155 ? -8.283 -7.880 10.818 1.00 94.25 155 ILE A O 1
ATOM 1180 N N . ALA A 1 156 ? -9.442 -9.644 10.066 1.00 94.31 156 ALA A N 1
ATOM 1181 C CA . ALA A 1 156 ? -9.822 -10.126 11.390 1.00 94.31 156 ALA A CA 1
ATOM 1182 C C . ALA A 1 156 ? -8.587 -10.521 12.206 1.00 94.31 156 ALA A C 1
ATOM 1184 O O . ALA A 1 156 ? -8.452 -10.081 13.339 1.00 94.31 156 ALA A O 1
ATOM 1185 N N . ARG A 1 157 ? -7.625 -11.228 11.608 1.00 94.69 157 ARG A N 1
ATOM 1186 C CA . ARG A 1 157 ? -6.372 -11.574 12.296 1.00 94.69 157 ARG A CA 1
ATOM 1187 C C . ARG A 1 157 ? -5.498 -10.365 12.602 1.00 94.69 157 ARG A C 1
ATOM 1189 O O . ARG A 1 157 ? -4.925 -10.287 13.684 1.00 94.69 157 ARG A O 1
ATOM 1196 N N . ASP A 1 158 ? -5.412 -9.408 11.680 1.00 96.56 158 ASP A N 1
ATOM 1197 C CA . ASP A 1 158 ? -4.715 -8.150 11.934 1.00 96.56 158 ASP A CA 1
ATOM 1198 C C . ASP A 1 158 ? -5.382 -7.386 13.110 1.00 96.56 158 ASP A C 1
ATOM 1200 O O . ASP A 1 158 ? -4.684 -6.759 13.905 1.00 96.56 158 ASP A O 1
ATOM 1204 N N . ARG A 1 159 ? -6.716 -7.468 13.268 1.00 96.81 159 ARG A N 1
ATOM 1205 C CA . ARG A 1 159 ? -7.443 -6.918 14.431 1.00 96.81 159 ARG A CA 1
ATOM 1206 C C . ARG A 1 159 ? -7.143 -7.685 15.710 1.00 96.81 159 ARG A C 1
ATOM 1208 O O . ARG A 1 159 ? -6.805 -7.050 16.701 1.00 96.81 159 ARG A O 1
ATOM 1215 N N . ASP A 1 160 ? -7.212 -9.013 15.677 1.00 97.00 160 ASP A N 1
ATOM 1216 C CA . ASP A 1 160 ? -6.919 -9.867 16.833 1.00 97.00 160 ASP A CA 1
ATOM 1217 C C . ASP A 1 160 ? -5.493 -9.619 17.348 1.00 97.00 160 ASP A C 1
ATOM 1219 O O . ASP A 1 160 ? -5.261 -9.549 18.554 1.00 97.00 160 ASP A O 1
ATOM 1223 N N . TYR A 1 161 ? -4.539 -9.393 16.436 1.00 96.94 161 TYR A N 1
ATOM 1224 C CA . TYR A 1 161 ? -3.172 -9.005 16.776 1.00 96.94 161 TYR A CA 1
ATOM 1225 C C . TYR A 1 161 ? -3.125 -7.700 17.590 1.00 96.94 161 TYR A C 1
ATOM 1227 O O . TYR A 1 161 ? -2.407 -7.629 18.589 1.00 96.94 161 TYR A O 1
ATOM 1235 N N . ILE A 1 162 ? -3.891 -6.679 17.192 1.00 98.00 162 ILE A N 1
ATOM 1236 C CA . ILE A 1 162 ? -3.974 -5.391 17.901 1.00 98.00 162 ILE A CA 1
ATOM 1237 C C . ILE A 1 162 ? -4.749 -5.521 19.218 1.00 98.00 162 ILE A C 1
ATOM 1239 O O . ILE A 1 162 ? -4.309 -4.983 20.232 1.00 98.00 162 ILE A O 1
ATOM 1243 N N . ASP A 1 163 ? -5.860 -6.258 19.233 1.00 97.81 163 ASP A N 1
ATOM 1244 C CA . ASP A 1 163 ? -6.680 -6.479 20.431 1.00 97.81 163 ASP A CA 1
ATOM 1245 C C . ASP A 1 163 ? -5.923 -7.289 21.503 1.00 97.81 163 ASP A C 1
ATOM 1247 O O . ASP A 1 163 ? -6.144 -7.094 22.698 1.00 97.81 163 ASP A O 1
ATOM 1251 N N . ALA A 1 164 ? -4.946 -8.110 21.100 1.00 97.38 164 ALA A N 1
ATOM 1252 C CA . ALA A 1 164 ? -3.985 -8.755 21.998 1.00 97.38 164 ALA A CA 1
ATOM 1253 C C . ALA A 1 164 ? -2.938 -7.788 22.604 1.00 97.38 164 ALA A C 1
ATOM 1255 O O . ALA A 1 164 ? -2.039 -8.220 23.324 1.00 97.38 164 ALA A O 1
ATOM 1256 N N . GLY A 1 165 ? -3.034 -6.484 22.325 1.00 97.38 165 GLY A N 1
ATOM 1257 C CA . GLY A 1 165 ? -2.169 -5.440 22.879 1.00 97.38 165 GLY A CA 1
ATOM 1258 C C . GLY A 1 165 ? -0.861 -5.224 22.116 1.00 97.38 165 GLY A C 1
ATOM 1259 O O . GLY A 1 165 ? 0.001 -4.476 22.582 1.00 97.38 165 GLY A O 1
ATOM 1260 N N . ASN A 1 166 ? -0.683 -5.854 20.951 1.00 97.69 166 ASN A N 1
ATOM 1261 C CA . ASN A 1 166 ? 0.531 -5.673 20.163 1.00 97.69 166 ASN A CA 1
ATOM 1262 C C . ASN A 1 166 ? 0.557 -4.318 19.441 1.00 97.69 166 ASN A C 1
ATOM 1264 O O . ASN A 1 166 ? -0.464 -3.711 19.121 1.00 97.69 166 ASN A O 1
ATOM 1268 N N . ASN A 1 167 ? 1.766 -3.850 19.130 1.00 95.69 167 ASN A N 1
ATOM 1269 C CA . ASN A 1 167 ? 1.975 -2.555 18.493 1.00 95.69 167 ASN A CA 1
ATOM 1270 C C . ASN A 1 167 ? 1.670 -2.601 16.979 1.00 95.69 167 ASN A C 1
ATOM 1272 O O . ASN A 1 167 ? 2.156 -3.481 16.262 1.00 95.69 167 ASN A O 1
ATOM 1276 N N . TRP A 1 168 ? 0.936 -1.603 16.475 1.00 95.75 168 TRP A N 1
ATOM 1277 C CA . TRP A 1 168 ? 0.635 -1.425 15.046 1.00 95.75 168 TRP A CA 1
ATOM 1278 C C . TRP A 1 168 ? 1.888 -1.312 14.166 1.00 95.75 168 TRP A C 1
ATOM 1280 O O . TRP A 1 168 ? 1.891 -1.762 13.022 1.00 95.75 168 TRP A O 1
ATOM 1290 N N . PHE A 1 169 ? 2.971 -0.741 14.689 1.00 94.31 169 PHE A N 1
ATOM 1291 C CA . PHE A 1 169 ? 4.244 -0.614 13.986 1.00 94.31 169 PHE A CA 1
ATOM 1292 C C . PHE A 1 169 ? 4.900 -1.981 13.788 1.00 94.31 169 PHE A C 1
ATOM 1294 O O . PHE A 1 169 ? 5.492 -2.254 12.745 1.00 94.31 169 PHE A O 1
ATOM 1301 N N . THR A 1 170 ? 4.748 -2.881 14.760 1.00 95.25 170 THR A N 1
ATOM 1302 C CA . THR A 1 170 ? 5.188 -4.267 14.606 1.00 95.25 170 THR A CA 1
ATOM 1303 C C . THR A 1 170 ? 4.314 -4.987 13.582 1.00 95.25 170 THR A C 1
ATOM 1305 O O . THR A 1 170 ? 4.863 -5.654 12.714 1.00 95.25 170 THR A O 1
ATOM 1308 N N . LEU A 1 171 ? 2.987 -4.785 13.602 1.00 95.94 171 LEU A N 1
ATOM 1309 C CA . LEU A 1 171 ? 2.054 -5.349 12.609 1.00 95.94 171 LEU A CA 1
ATOM 1310 C C . LEU A 1 171 ? 2.406 -4.943 11.168 1.00 95.94 171 LEU A C 1
ATOM 1312 O O . LEU A 1 171 ? 2.315 -5.744 10.238 1.00 95.94 171 LEU A O 1
ATOM 1316 N N . LEU A 1 172 ? 2.862 -3.706 10.972 1.00 93.62 172 LEU A N 1
ATOM 1317 C CA . LEU A 1 172 ? 3.334 -3.203 9.681 1.00 93.62 172 LEU A CA 1
ATOM 1318 C C . LEU A 1 172 ? 4.542 -3.992 9.122 1.00 93.62 172 LEU A C 1
ATOM 1320 O O . LEU A 1 172 ? 4.819 -3.929 7.922 1.00 93.62 172 LEU A O 1
ATOM 1324 N N . ASN A 1 173 ? 5.252 -4.725 9.980 1.00 93.75 173 ASN A N 1
ATOM 1325 C CA . ASN A 1 173 ? 6.388 -5.590 9.658 1.00 93.75 173 ASN A CA 1
ATOM 1326 C C . ASN A 1 173 ? 6.089 -7.073 9.932 1.00 93.75 173 ASN A C 1
ATOM 1328 O O . ASN A 1 173 ? 7.005 -7.870 10.037 1.00 93.75 173 ASN A O 1
ATOM 1332 N N . GLN A 1 174 ? 4.826 -7.464 10.093 1.00 94.69 174 GLN A N 1
ATOM 1333 C CA . GLN A 1 174 ? 4.458 -8.879 10.148 1.00 94.69 174 GLN A CA 1
ATOM 1334 C C . GLN A 1 174 ? 4.201 -9.416 8.744 1.00 94.69 174 GLN A C 1
ATOM 1336 O O . GLN A 1 174 ? 3.820 -8.646 7.851 1.00 94.69 174 GLN A O 1
ATOM 1341 N N . ASN A 1 175 ? 4.330 -10.736 8.580 1.00 94.56 175 ASN A N 1
ATOM 1342 C CA . ASN A 1 175 ? 3.944 -11.438 7.356 1.00 94.56 175 ASN A CA 1
ATOM 1343 C C . ASN A 1 175 ? 2.562 -10.967 6.901 1.00 94.56 175 ASN A C 1
ATOM 1345 O O . ASN A 1 175 ? 1.656 -10.738 7.713 1.00 94.56 175 ASN A O 1
ATOM 1349 N N . LEU A 1 176 ? 2.404 -10.766 5.594 1.00 93.75 176 LEU A N 1
ATOM 1350 C CA . LEU A 1 176 ? 1.155 -10.224 5.063 1.00 93.75 176 LEU A CA 1
ATOM 1351 C C . LEU A 1 176 ? -0.003 -11.226 5.183 1.00 93.75 176 LEU A C 1
ATOM 1353 O O . LEU A 1 176 ? -1.160 -10.823 5.325 1.00 93.75 176 LEU A O 1
ATOM 1357 N N . TRP A 1 177 ? 0.331 -12.513 5.150 1.00 93.31 177 TRP A N 1
ATOM 1358 C CA . TRP A 1 177 ? -0.584 -13.638 5.273 1.00 93.31 177 TRP A CA 1
ATOM 1359 C C . TRP A 1 177 ? -0.246 -14.416 6.540 1.00 93.31 177 TRP A C 1
ATOM 1361 O O . TRP A 1 177 ? 0.920 -14.705 6.818 1.00 93.31 177 TRP A O 1
ATOM 1371 N N . SER A 1 178 ? -1.264 -14.692 7.345 1.00 87.69 178 SER A N 1
ATOM 1372 C CA . SER A 1 178 ? -1.107 -15.450 8.585 1.00 87.69 178 SER A CA 1
ATOM 1373 C C . SER A 1 178 ? -0.852 -16.944 8.348 1.00 87.69 178 SER A C 1
ATOM 1375 O O . SER A 1 178 ? -1.298 -17.514 7.356 1.00 87.69 178 SER A O 1
ATOM 1377 N N . GLY A 1 179 ? -0.193 -17.596 9.314 1.00 77.88 179 GLY A N 1
ATOM 1378 C CA . GLY A 1 179 ? -0.066 -19.059 9.350 1.00 77.88 179 GLY A CA 1
ATOM 1379 C C . GLY A 1 179 ? 0.913 -19.641 8.333 1.00 77.88 179 GLY A C 1
ATOM 1380 O O . GLY A 1 179 ? 0.855 -20.835 8.050 1.00 77.88 179 GLY A O 1
ATOM 1381 N N . THR A 1 180 ? 1.789 -18.809 7.770 1.00 66.44 180 THR A N 1
ATOM 1382 C CA . THR A 1 180 ? 2.653 -19.216 6.671 1.00 66.44 180 THR A CA 1
ATOM 1383 C C . THR A 1 180 ? 4.082 -18.720 6.836 1.00 66.44 180 THR A C 1
ATOM 1385 O O . THR A 1 180 ? 4.332 -17.510 6.858 1.00 66.44 180 THR A O 1
ATOM 1388 N N . ASP A 1 181 ? 5.023 -19.660 6.873 1.00 68.44 181 ASP A N 1
ATOM 1389 C CA . ASP A 1 181 ? 6.454 -19.376 6.884 1.00 68.44 181 ASP A CA 1
ATOM 1390 C C . ASP A 1 181 ? 6.931 -19.154 5.447 1.00 68.44 181 ASP A C 1
ATOM 1392 O O . ASP A 1 181 ? 7.186 -20.095 4.696 1.00 68.44 181 ASP A O 1
ATOM 1396 N N . GLY A 1 182 ? 7.009 -17.891 5.036 1.00 70.19 182 GLY A N 1
ATOM 1397 C CA . GLY A 1 182 ? 7.633 -17.505 3.775 1.00 70.19 182 GLY A CA 1
ATOM 1398 C C . GLY A 1 182 ? 6.675 -17.002 2.704 1.00 70.19 182 GLY A C 1
ATOM 1399 O O . GLY A 1 182 ? 5.472 -16.839 2.902 1.00 70.19 182 GLY A O 1
ATOM 1400 N N . VAL A 1 183 ? 7.268 -16.679 1.559 1.00 67.31 183 VAL A N 1
ATOM 1401 C CA . VAL A 1 183 ? 6.671 -15.748 0.599 1.00 67.31 183 VAL A CA 1
ATOM 1402 C C . VAL A 1 183 ? 5.765 -16.411 -0.435 1.00 67.31 183 VAL A C 1
ATOM 1404 O O . VAL A 1 183 ? 4.857 -15.772 -0.961 1.00 67.31 183 VAL A O 1
ATOM 1407 N N . ASP A 1 184 ? 5.946 -17.708 -0.667 1.00 79.50 184 ASP A N 1
ATOM 1408 C CA . ASP A 1 184 ? 5.182 -18.478 -1.659 1.00 79.50 184 ASP A CA 1
ATOM 1409 C C . ASP A 1 184 ? 3.891 -19.083 -1.079 1.00 79.50 184 ASP A C 1
ATOM 1411 O O . ASP A 1 184 ? 3.298 -20.008 -1.634 1.00 79.50 184 ASP A O 1
ATOM 1415 N N . ASN A 1 185 ? 3.430 -18.554 0.054 1.00 79.75 185 ASN A N 1
ATOM 1416 C CA . ASN A 1 185 ? 2.308 -19.109 0.800 1.00 79.75 185 ASN A CA 1
ATOM 1417 C C . ASN A 1 185 ? 1.073 -18.203 0.838 1.00 79.75 185 ASN A C 1
ATOM 1419 O O . ASN A 1 185 ? 0.134 -18.478 1.583 1.00 79.75 185 ASN A O 1
ATOM 1423 N N . ALA A 1 186 ? 1.036 -17.138 0.032 1.00 88.69 186 ALA A N 1
ATOM 1424 C CA . ALA A 1 186 ? -0.210 -16.405 -0.162 1.00 88.69 186 ALA A CA 1
ATOM 1425 C C . ALA A 1 186 ? -1.330 -17.383 -0.601 1.00 88.69 186 ALA A C 1
ATOM 1427 O O . ALA A 1 186 ? -1.066 -18.311 -1.374 1.00 88.69 186 ALA A O 1
ATOM 1428 N N . PRO A 1 187 ? -2.571 -17.222 -0.115 1.00 89.62 187 PRO A N 1
ATOM 1429 C CA . PRO A 1 187 ? -3.672 -18.085 -0.522 1.00 89.62 187 PRO A CA 1
ATOM 1430 C C . PRO A 1 187 ? -3.975 -17.894 -2.011 1.00 89.62 187 PRO A C 1
ATOM 1432 O O . PRO A 1 187 ? -3.804 -16.801 -2.555 1.00 89.62 187 PRO A O 1
ATOM 1435 N N . GLU A 1 188 ? -4.462 -18.934 -2.688 1.00 88.88 188 GLU A N 1
ATOM 1436 C CA . GLU A 1 188 ? -4.974 -18.748 -4.048 1.00 88.88 188 GLU A CA 1
ATOM 1437 C C . GLU A 1 188 ? -6.205 -17.826 -4.042 1.00 88.88 188 GLU A C 1
ATOM 1439 O O . GLU A 1 188 ? -7.000 -17.878 -3.099 1.00 88.88 188 GLU A O 1
ATOM 1444 N N . PRO A 1 189 ? -6.374 -16.973 -5.069 1.00 89.44 189 PRO A N 1
ATOM 1445 C CA . PRO A 1 189 ? -5.537 -16.828 -6.267 1.00 89.44 189 PRO A CA 1
ATOM 1446 C C . PRO A 1 189 ? -4.389 -15.813 -6.122 1.00 89.44 189 PRO A C 1
ATOM 1448 O O . PRO A 1 189 ? -3.667 -15.562 -7.085 1.00 89.44 189 PRO A O 1
ATOM 1451 N N . HIS A 1 190 ? -4.206 -15.193 -4.949 1.00 89.00 190 HIS A N 1
ATOM 1452 C CA . HIS A 1 190 ? -3.209 -14.133 -4.746 1.00 89.00 190 HIS A CA 1
ATOM 1453 C C . HIS A 1 190 ? -1.803 -14.567 -5.145 1.00 89.00 190 HIS A C 1
ATOM 1455 O O . HIS A 1 190 ? -1.070 -13.796 -5.763 1.00 89.00 190 HIS A O 1
ATOM 1461 N N . ARG A 1 191 ? -1.434 -15.802 -4.798 1.00 90.75 191 ARG A N 1
ATOM 1462 C CA . ARG A 1 191 ? -0.140 -16.378 -5.154 1.00 90.75 191 ARG A CA 1
ATOM 1463 C C . ARG A 1 191 ? 0.030 -16.521 -6.661 1.00 90.75 191 ARG A C 1
ATOM 1465 O O . ARG A 1 191 ? 1.035 -16.043 -7.185 1.00 90.75 191 ARG A O 1
ATOM 1472 N N . ALA A 1 192 ? -0.933 -17.122 -7.363 1.00 90.25 192 ALA A N 1
ATOM 1473 C CA . ALA A 1 192 ? -0.879 -17.237 -8.819 1.00 90.25 192 ALA A CA 1
ATOM 1474 C C . ALA A 1 192 ? -0.794 -15.861 -9.499 1.00 90.25 192 ALA A C 1
ATOM 1476 O O . ALA A 1 192 ? 0.077 -15.643 -10.344 1.00 90.25 192 ALA A O 1
ATOM 1477 N N . CYS A 1 193 ? -1.626 -14.902 -9.080 1.00 89.88 193 CYS A N 1
ATOM 1478 C CA . CYS A 1 193 ? -1.586 -13.536 -9.604 1.00 89.88 193 CYS A CA 1
ATOM 1479 C C . CYS A 1 193 ? -0.240 -12.854 -9.319 1.00 89.88 193 CYS A C 1
ATOM 1481 O O . CYS A 1 193 ? 0.311 -12.194 -10.200 1.00 89.88 193 CYS A O 1
ATOM 1483 N N . TRP A 1 194 ? 0.330 -13.047 -8.124 1.00 92.81 194 TRP A N 1
ATOM 1484 C CA . TRP A 1 194 ? 1.634 -12.484 -7.774 1.00 92.81 194 TRP A CA 1
ATOM 1485 C C . TRP A 1 194 ? 2.744 -13.058 -8.650 1.00 92.81 194 TRP A C 1
ATOM 1487 O O . TRP A 1 194 ? 3.502 -12.293 -9.244 1.00 92.81 194 TRP A O 1
ATOM 1497 N N . HIS A 1 195 ? 2.824 -14.384 -8.786 1.00 92.56 195 HIS A N 1
ATOM 1498 C CA . HIS A 1 195 ? 3.829 -15.018 -9.638 1.00 92.56 195 HIS A CA 1
ATOM 1499 C C . HIS A 1 195 ? 3.689 -14.604 -11.102 1.00 92.56 195 HIS A C 1
ATOM 1501 O O . HIS A 1 195 ? 4.701 -14.331 -11.747 1.00 92.56 195 HIS A O 1
ATOM 1507 N N . SER A 1 196 ? 2.458 -14.497 -11.606 1.00 91.25 196 SER A N 1
ATOM 1508 C CA . SER A 1 196 ? 2.183 -14.022 -12.964 1.00 91.25 196 SER A CA 1
ATOM 1509 C C . SER A 1 196 ? 2.672 -12.584 -13.164 1.00 91.25 196 SER A C 1
ATOM 1511 O O . SER A 1 196 ? 3.483 -12.317 -14.055 1.00 91.25 196 SER A O 1
ATOM 1513 N N . MET A 1 197 ? 2.282 -11.663 -12.272 1.00 91.88 197 MET A N 1
ATOM 1514 C CA . MET A 1 197 ? 2.715 -10.266 -12.332 1.00 91.88 197 MET A CA 1
ATOM 1515 C C . MET A 1 197 ? 4.237 -10.138 -12.206 1.00 91.88 197 MET A C 1
ATOM 1517 O O . MET A 1 197 ? 4.860 -9.420 -12.987 1.00 91.88 197 MET A O 1
ATOM 1521 N N . ARG A 1 198 ? 4.855 -10.852 -11.257 1.00 93.19 198 ARG A N 1
ATOM 1522 C CA . ARG A 1 198 ? 6.309 -10.860 -11.062 1.00 93.19 198 ARG A CA 1
ATOM 1523 C C . ARG A 1 198 ? 7.039 -11.378 -12.298 1.00 93.19 198 ARG A C 1
ATOM 1525 O O . ARG A 1 198 ? 7.971 -10.728 -12.751 1.00 93.19 198 ARG A O 1
ATOM 1532 N N . SER A 1 199 ? 6.597 -12.496 -12.872 1.00 92.44 199 SER A N 1
ATOM 1533 C CA . SER A 1 199 ? 7.201 -13.072 -14.079 1.00 92.44 199 SER A CA 1
ATOM 1534 C C . SER A 1 199 ? 7.132 -12.113 -15.272 1.00 92.44 199 SER A C 1
ATOM 1536 O O . SER A 1 199 ? 8.134 -11.926 -15.969 1.00 92.44 199 SER A O 1
ATOM 1538 N N . ALA A 1 200 ? 5.989 -11.446 -15.469 1.00 91.31 200 ALA A N 1
ATOM 1539 C CA . ALA A 1 200 ? 5.827 -10.435 -16.512 1.00 91.31 200 ALA A CA 1
ATOM 1540 C C . ALA A 1 200 ? 6.758 -9.228 -16.300 1.00 91.31 200 ALA A C 1
ATOM 1542 O O . ALA A 1 200 ? 7.339 -8.719 -17.256 1.00 91.31 200 ALA A O 1
ATOM 1543 N N . LEU A 1 201 ? 6.931 -8.782 -15.052 1.00 90.38 201 LEU A N 1
ATOM 1544 C CA . LEU A 1 201 ? 7.823 -7.674 -14.703 1.00 90.38 201 LEU A CA 1
ATOM 1545 C C . LEU A 1 201 ? 9.303 -8.033 -14.885 1.00 90.38 201 LEU A C 1
ATOM 1547 O O . LEU A 1 201 ? 10.040 -7.270 -15.509 1.00 90.38 201 LEU A O 1
ATOM 1551 N N . ASP A 1 202 ? 9.717 -9.202 -14.394 1.00 90.06 202 ASP A N 1
ATOM 1552 C CA . ASP A 1 202 ? 11.092 -9.702 -14.505 1.00 90.06 202 ASP A CA 1
ATOM 1553 C C . ASP A 1 202 ? 11.493 -9.909 -15.979 1.00 90.06 202 ASP A C 1
ATOM 1555 O O . ASP A 1 202 ? 12.633 -9.638 -16.358 1.00 90.06 202 ASP A O 1
ATOM 1559 N N . SER A 1 203 ? 10.543 -10.321 -16.827 1.00 90.00 203 SER A N 1
ATOM 1560 C CA . SER A 1 203 ? 10.749 -10.475 -18.275 1.00 90.00 203 SER A CA 1
ATOM 1561 C C . SER A 1 203 ? 10.754 -9.142 -19.035 1.00 90.00 203 SER A C 1
ATOM 1563 O O . SER A 1 203 ? 11.359 -9.043 -20.102 1.00 90.00 203 SER A O 1
ATOM 1565 N N . ASP A 1 204 ? 10.068 -8.115 -18.522 1.00 88.81 204 ASP A N 1
ATOM 1566 C CA . ASP A 1 204 ? 9.927 -6.818 -19.192 1.00 88.81 204 ASP A CA 1
ATOM 1567 C C . ASP A 1 204 ? 11.202 -5.968 -19.124 1.00 88.81 204 ASP A C 1
ATOM 1569 O O . ASP A 1 204 ? 11.606 -5.377 -20.129 1.00 88.81 204 ASP A O 1
ATOM 1573 N N . ASP A 1 205 ? 11.796 -5.850 -17.933 1.00 86.75 205 ASP A N 1
ATOM 1574 C CA . ASP A 1 205 ? 13.008 -5.064 -17.686 1.00 86.75 205 ASP A CA 1
ATOM 1575 C C . ASP A 1 205 ? 13.630 -5.467 -16.328 1.00 86.75 205 ASP A C 1
ATOM 1577 O O . ASP A 1 205 ? 12.930 -5.418 -15.311 1.00 86.75 205 ASP A O 1
ATOM 1581 N N . PRO A 1 206 ? 14.944 -5.773 -16.247 1.00 83.25 206 PRO A N 1
ATOM 1582 C CA . PRO A 1 206 ? 15.604 -6.130 -14.985 1.00 83.25 206 PRO A CA 1
ATOM 1583 C C . PRO A 1 206 ? 15.438 -5.088 -13.875 1.00 83.25 206 PRO A C 1
ATOM 1585 O O . PRO A 1 206 ? 15.573 -5.403 -12.693 1.00 83.25 206 PRO A O 1
ATOM 1588 N N . SER A 1 207 ? 15.147 -3.838 -14.239 1.00 80.94 207 SER A N 1
ATOM 1589 C CA . SER A 1 207 ? 14.926 -2.744 -13.305 1.00 80.94 207 SER A CA 1
ATOM 1590 C C . SER A 1 207 ? 13.677 -2.869 -12.441 1.00 80.94 207 SER A C 1
ATOM 1592 O O . SER A 1 207 ? 13.621 -2.256 -11.373 1.00 80.94 207 SER A O 1
ATOM 1594 N N . TRP A 1 208 ? 12.715 -3.708 -12.827 1.00 87.44 208 TRP A N 1
ATOM 1595 C CA . TRP A 1 208 ? 11.550 -4.015 -11.998 1.00 87.44 208 TRP A CA 1
ATOM 1596 C C . TRP A 1 208 ? 11.887 -4.783 -10.726 1.00 87.44 208 TRP A C 1
ATOM 1598 O O . TRP A 1 208 ? 11.137 -4.676 -9.752 1.00 87.44 208 TRP A O 1
ATOM 1608 N N . LYS A 1 209 ? 13.047 -5.452 -10.693 1.00 87.06 209 LYS A N 1
ATOM 1609 C CA . LYS A 1 209 ? 13.492 -6.265 -9.560 1.00 87.06 209 LYS A CA 1
ATOM 1610 C C . LYS A 1 209 ? 13.443 -5.524 -8.221 1.00 87.06 209 LYS A C 1
ATOM 1612 O O . LYS A 1 209 ? 13.136 -6.114 -7.195 1.00 87.06 209 LYS A O 1
ATOM 1617 N N . ILE A 1 210 ? 13.678 -4.209 -8.215 1.00 86.75 210 ILE A N 1
ATOM 1618 C CA . ILE A 1 210 ? 13.587 -3.427 -6.976 1.00 86.75 210 ILE A CA 1
ATOM 1619 C C . ILE A 1 210 ? 12.182 -3.441 -6.360 1.00 86.75 210 ILE A C 1
ATOM 1621 O O . ILE A 1 210 ? 12.047 -3.489 -5.138 1.00 86.75 210 ILE A O 1
ATOM 1625 N N . TRP A 1 211 ? 11.145 -3.357 -7.190 1.00 91.12 211 TRP A N 1
ATOM 1626 C CA . TRP A 1 211 ? 9.761 -3.325 -6.734 1.00 91.12 211 TRP A CA 1
ATOM 1627 C C . TRP A 1 211 ? 9.287 -4.720 -6.362 1.00 91.12 211 TRP A C 1
ATOM 1629 O O . TRP A 1 211 ? 8.601 -4.879 -5.354 1.00 91.12 211 TRP A O 1
ATOM 1639 N N . THR A 1 212 ? 9.703 -5.731 -7.128 1.00 92.88 212 THR A N 1
ATOM 1640 C CA . THR A 1 212 ? 9.351 -7.113 -6.818 1.00 92.88 212 THR A CA 1
ATOM 1641 C C . THR A 1 212 ? 10.016 -7.589 -5.536 1.00 92.88 212 THR A C 1
ATOM 1643 O O . THR A 1 212 ? 9.333 -8.173 -4.704 1.00 92.88 212 THR A O 1
ATOM 1646 N N . ASP A 1 213 ? 11.297 -7.273 -5.329 1.00 92.12 213 ASP A N 1
ATOM 1647 C CA . ASP A 1 213 ? 12.009 -7.586 -4.087 1.00 92.12 213 ASP A CA 1
ATOM 1648 C C . ASP A 1 213 ? 11.391 -6.823 -2.909 1.00 92.12 213 ASP A C 1
ATOM 1650 O O . ASP A 1 213 ? 11.121 -7.413 -1.870 1.00 92.12 213 ASP A O 1
ATOM 1654 N N . TRP A 1 214 ? 11.053 -5.538 -3.088 1.00 92.75 214 TRP A N 1
ATOM 1655 C CA . TRP A 1 214 ? 10.372 -4.764 -2.046 1.00 92.75 214 TRP A CA 1
ATOM 1656 C C . TRP A 1 214 ? 9.035 -5.387 -1.626 1.00 92.75 214 TRP A C 1
ATOM 1658 O O . TRP A 1 214 ? 8.735 -5.440 -0.436 1.00 92.75 214 TRP A O 1
ATOM 1668 N N . TYR A 1 215 ? 8.219 -5.863 -2.568 1.00 94.38 215 TYR A N 1
ATOM 1669 C CA . TYR A 1 215 ? 6.957 -6.515 -2.213 1.00 94.38 215 TYR A CA 1
ATOM 1670 C C . TYR A 1 215 ? 7.158 -7.904 -1.619 1.00 94.38 215 TYR A C 1
ATOM 1672 O O . TYR A 1 215 ? 6.471 -8.247 -0.662 1.00 94.38 215 TYR A O 1
ATOM 1680 N N . GLN A 1 216 ? 8.139 -8.660 -2.111 1.00 94.19 216 GLN A N 1
ATOM 1681 C CA . GLN A 1 216 ? 8.542 -9.937 -1.530 1.00 94.19 216 GLN A CA 1
ATOM 1682 C C . GLN A 1 216 ? 8.948 -9.761 -0.053 1.00 94.19 216 GLN A C 1
ATOM 1684 O O . GLN A 1 216 ? 8.479 -10.513 0.801 1.00 94.19 216 GLN A O 1
ATOM 1689 N N . ASP A 1 217 ? 9.716 -8.713 0.267 1.00 93.62 217 ASP A N 1
ATOM 1690 C CA . ASP A 1 217 ? 10.061 -8.345 1.644 1.00 93.62 217 ASP A CA 1
ATOM 1691 C C . ASP A 1 217 ? 8.805 -8.045 2.475 1.00 93.62 217 ASP A C 1
ATOM 1693 O O . ASP A 1 217 ? 8.710 -8.439 3.635 1.00 93.62 217 ASP A O 1
ATOM 1697 N N . ARG A 1 218 ? 7.805 -7.359 1.904 1.00 93.75 218 ARG A N 1
ATOM 1698 C CA . ARG A 1 218 ? 6.540 -7.067 2.603 1.00 93.75 218 ARG A CA 1
ATOM 1699 C C . ARG A 1 218 ? 5.685 -8.305 2.837 1.00 93.75 218 ARG A C 1
ATOM 1701 O O . ARG A 1 218 ? 5.095 -8.420 3.907 1.00 93.75 218 ARG A O 1
ATOM 1708 N N . LEU A 1 219 ? 5.636 -9.229 1.883 1.00 93.31 219 LEU A N 1
ATOM 1709 C CA . LEU A 1 219 ? 4.976 -10.519 2.072 1.00 93.31 219 LEU A CA 1
ATOM 1710 C C . LEU A 1 219 ? 5.622 -11.300 3.226 1.00 93.31 219 LEU A C 1
ATOM 1712 O O . LEU A 1 219 ? 4.906 -11.849 4.061 1.00 93.31 219 LEU A O 1
ATOM 1716 N N . ALA A 1 220 ? 6.955 -11.268 3.300 1.00 92.94 220 ALA A N 1
ATOM 1717 C CA . ALA A 1 220 ? 7.771 -11.941 4.307 1.00 92.94 220 ALA A CA 1
ATOM 1718 C C . ALA A 1 220 ? 7.814 -11.252 5.683 1.00 92.94 220 ALA A C 1
ATOM 1720 O O . ALA A 1 220 ? 8.521 -11.733 6.564 1.00 92.94 220 ALA A O 1
ATOM 1721 N N . GLY A 1 221 ? 7.178 -10.086 5.853 1.00 92.75 221 GLY A N 1
ATOM 1722 C CA . GLY A 1 221 ? 7.338 -9.290 7.077 1.00 92.75 221 GLY A CA 1
ATOM 1723 C C . GLY A 1 221 ? 8.769 -8.774 7.301 1.00 92.75 221 GLY A C 1
ATOM 1724 O O . GLY A 1 221 ? 9.135 -8.376 8.401 1.00 92.75 221 GLY A O 1
ATOM 1725 N N . VAL A 1 222 ? 9.619 -8.753 6.274 1.00 92.00 222 VAL A N 1
ATOM 1726 C CA . VAL A 1 222 ? 10.985 -8.244 6.408 1.00 92.00 222 VAL A CA 1
ATOM 1727 C C . VAL A 1 222 ? 10.915 -6.723 6.567 1.00 92.00 222 VAL A C 1
ATOM 1729 O O . VAL A 1 222 ? 10.319 -6.052 5.711 1.00 92.00 222 VAL A O 1
ATOM 1732 N N . PRO A 1 223 ? 11.494 -6.139 7.634 1.00 87.88 223 PRO A N 1
ATOM 1733 C CA . PRO A 1 223 ? 11.534 -4.693 7.800 1.00 87.88 223 PRO A CA 1
ATOM 1734 C C . PRO A 1 223 ? 12.367 -4.048 6.682 1.00 87.88 223 PRO A C 1
ATOM 1736 O O . PRO A 1 223 ? 13.244 -4.680 6.093 1.00 87.88 223 PRO A O 1
ATOM 1739 N N . PRO A 1 224 ? 12.105 -2.783 6.330 1.00 83.12 224 PRO A N 1
ATOM 1740 C CA . PRO A 1 224 ? 12.831 -2.125 5.264 1.00 83.12 224 PRO A CA 1
ATOM 1741 C C . PRO A 1 224 ? 14.274 -1.896 5.687 1.00 83.12 224 PRO A C 1
ATOM 1743 O O . PRO A 1 224 ? 14.545 -1.518 6.822 1.00 83.12 224 PRO A O 1
ATOM 1746 N N . GLN A 1 225 ? 15.190 -2.054 4.734 1.00 79.62 225 GLN A N 1
ATOM 1747 C CA . GLN A 1 225 ? 16.613 -1.780 4.945 1.00 79.62 225 GLN A CA 1
ATOM 1748 C C . GLN A 1 225 ? 16.852 -0.363 5.491 1.00 79.62 225 GLN A C 1
ATOM 1750 O O . GLN A 1 225 ? 17.691 -0.162 6.361 1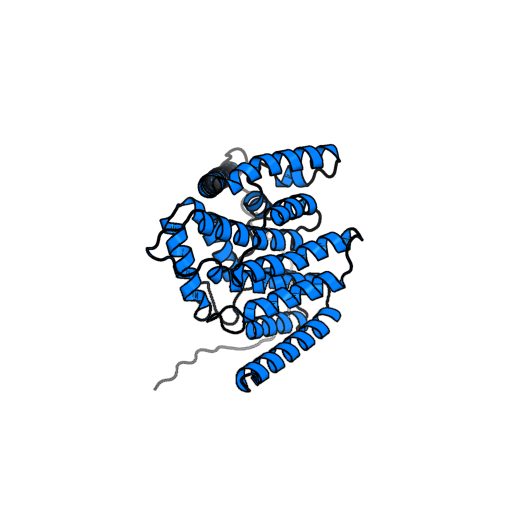.00 79.62 225 GLN A O 1
ATOM 1755 N N . SER A 1 226 ? 16.116 0.631 4.979 1.00 81.12 226 SER A N 1
ATOM 1756 C CA . SER A 1 226 ? 16.010 1.960 5.584 1.00 81.12 226 SER A CA 1
ATOM 1757 C C . SER A 1 226 ? 14.862 2.765 4.973 1.00 81.12 226 SER A C 1
ATOM 1759 O O . SER A 1 226 ? 14.531 2.598 3.794 1.00 81.12 226 SER A O 1
ATOM 1761 N N . ASP A 1 227 ? 14.346 3.733 5.730 1.00 77.44 227 ASP A N 1
ATOM 1762 C CA . ASP A 1 227 ? 13.406 4.740 5.221 1.00 77.44 227 ASP A CA 1
ATOM 1763 C C . ASP A 1 227 ? 14.007 5.552 4.061 1.00 77.44 227 ASP A C 1
ATOM 1765 O O . ASP A 1 227 ? 13.291 5.979 3.159 1.00 77.44 227 ASP A O 1
ATOM 1769 N N . LYS A 1 228 ? 15.340 5.719 4.019 1.00 71.88 228 LYS A N 1
ATOM 1770 C CA . LYS A 1 228 ? 16.041 6.414 2.924 1.00 71.88 228 LYS A CA 1
ATOM 1771 C C . LYS A 1 228 ? 15.845 5.710 1.583 1.00 71.88 228 LYS A C 1
ATOM 1773 O O . LYS A 1 228 ? 15.682 6.373 0.560 1.00 71.88 228 LYS A O 1
ATOM 1778 N N . ILE A 1 229 ? 15.869 4.377 1.588 1.00 75.62 229 ILE A N 1
ATOM 1779 C CA . ILE A 1 229 ? 15.681 3.567 0.384 1.00 75.62 229 ILE A CA 1
ATOM 1780 C C . ILE A 1 229 ? 14.216 3.626 -0.062 1.00 75.62 229 ILE A C 1
ATOM 1782 O O . ILE A 1 229 ? 13.953 3.785 -1.253 1.00 75.62 229 ILE A O 1
ATOM 1786 N N . GLU A 1 230 ? 13.259 3.561 0.869 1.00 79.00 230 GLU A N 1
ATOM 1787 C CA . GLU A 1 230 ? 11.835 3.745 0.540 1.00 79.00 230 GLU A CA 1
ATOM 1788 C C . GLU A 1 230 ? 11.560 5.141 -0.027 1.00 79.00 230 GLU A C 1
ATOM 1790 O O . GLU A 1 230 ? 10.911 5.279 -1.063 1.00 79.00 230 GLU A O 1
ATOM 1795 N N . TYR A 1 231 ? 12.153 6.170 0.573 1.00 74.88 231 TYR A N 1
ATOM 1796 C CA . TYR A 1 231 ? 12.078 7.542 0.085 1.00 74.88 231 TYR A CA 1
ATOM 1797 C C . TYR A 1 231 ? 12.623 7.685 -1.337 1.00 74.88 231 TYR A C 1
ATOM 1799 O O . TYR A 1 231 ? 12.027 8.337 -2.201 1.00 74.88 231 TYR A O 1
ATOM 1807 N N . PHE A 1 232 ? 13.777 7.075 -1.604 1.00 72.88 232 PHE A N 1
ATOM 1808 C CA . PHE A 1 232 ? 14.388 7.155 -2.917 1.00 72.88 232 PHE A CA 1
ATOM 1809 C C . PHE A 1 232 ? 13.522 6.447 -3.965 1.00 72.88 232 PHE A C 1
ATOM 1811 O O . PHE A 1 232 ? 13.230 7.066 -4.989 1.00 72.88 232 PHE A O 1
ATOM 1818 N N . ARG A 1 233 ? 13.011 5.233 -3.676 1.00 77.00 233 ARG A N 1
ATOM 1819 C CA . ARG A 1 233 ? 12.059 4.473 -4.525 1.00 77.00 233 ARG A CA 1
ATOM 1820 C C . ARG A 1 233 ? 10.910 5.333 -5.061 1.00 77.00 233 ARG A C 1
ATOM 1822 O O . ARG A 1 233 ? 10.500 5.184 -6.215 1.00 77.00 233 ARG A O 1
ATOM 1829 N N . LEU A 1 234 ? 10.425 6.261 -4.242 1.00 75.19 234 LEU A N 1
ATOM 1830 C CA . LEU A 1 234 ? 9.346 7.183 -4.587 1.00 75.19 234 LEU A CA 1
ATOM 1831 C C . LEU A 1 234 ? 9.794 8.343 -5.488 1.00 75.19 234 LEU A C 1
ATOM 1833 O O . LEU A 1 234 ? 9.031 8.772 -6.351 1.00 75.19 234 LEU A O 1
ATOM 1837 N N . THR A 1 235 ? 11.011 8.856 -5.296 1.00 68.62 235 THR A N 1
ATOM 1838 C CA . THR A 1 235 ? 11.412 10.188 -5.783 1.00 68.62 235 THR A CA 1
ATOM 1839 C C . THR A 1 235 ? 12.459 10.176 -6.893 1.00 68.62 235 THR A C 1
ATOM 1841 O O . THR A 1 235 ? 12.474 11.100 -7.700 1.00 68.62 235 THR A O 1
ATOM 1844 N N . LEU A 1 236 ? 13.321 9.152 -6.979 1.00 67.88 236 LEU A N 1
ATOM 1845 C CA . LEU A 1 236 ? 14.530 9.148 -7.827 1.00 67.88 236 LEU A CA 1
ATOM 1846 C C . LEU A 1 236 ? 15.471 10.345 -7.610 1.00 67.88 236 LEU A C 1
ATOM 1848 O O . LEU A 1 236 ? 16.234 10.707 -8.512 1.00 67.88 236 LEU A O 1
ATOM 1852 N N . ILE A 1 237 ? 15.416 10.996 -6.449 1.00 61.06 237 ILE A N 1
ATOM 1853 C CA . ILE A 1 237 ? 16.247 12.169 -6.171 1.00 61.06 237 ILE A CA 1
ATOM 1854 C C . ILE A 1 237 ? 17.415 11.756 -5.274 1.00 61.06 237 ILE A C 1
ATOM 1856 O O . ILE A 1 237 ? 17.180 11.343 -4.132 1.00 61.06 237 ILE A O 1
ATOM 1860 N N . PRO A 1 238 ? 18.672 11.865 -5.750 1.00 56.94 238 PRO A N 1
ATOM 1861 C CA . PRO A 1 238 ? 19.842 11.579 -4.928 1.00 56.94 238 PRO A CA 1
ATOM 1862 C C . PRO A 1 238 ? 19.816 12.409 -3.644 1.00 56.94 238 PRO A C 1
ATOM 1864 O O . PRO A 1 238 ? 19.507 13.601 -3.674 1.00 56.94 238 PRO A O 1
ATOM 1867 N N . ASN A 1 239 ? 20.106 11.772 -2.506 1.00 61.06 239 ASN A N 1
ATOM 1868 C CA . ASN A 1 239 ? 20.007 12.385 -1.174 1.00 61.06 239 ASN A CA 1
ATOM 1869 C C . ASN A 1 239 ? 18.629 12.989 -0.857 1.00 61.06 239 ASN A C 1
ATOM 1871 O O . ASN A 1 239 ? 18.517 13.865 0.001 1.00 61.06 239 ASN A O 1
ATOM 1875 N N . GLY A 1 240 ? 17.569 12.496 -1.506 1.00 61.09 240 GLY A N 1
ATOM 1876 C CA . GLY A 1 240 ? 16.216 13.010 -1.337 1.00 61.09 240 GLY A CA 1
ATOM 1877 C C . GLY A 1 240 ? 15.768 13.052 0.121 1.00 61.09 240 GLY A C 1
ATOM 1878 O O . GLY A 1 240 ? 15.171 14.029 0.538 1.00 61.09 240 GLY A O 1
ATOM 1879 N N . HIS A 1 241 ? 16.158 12.063 0.927 1.00 57.75 241 HIS A N 1
ATOM 1880 C CA . HIS A 1 241 ? 15.871 12.018 2.363 1.00 57.75 241 HIS A CA 1
ATOM 1881 C C . HIS A 1 241 ? 16.518 13.159 3.173 1.00 57.75 241 HIS A C 1
ATOM 1883 O O . HIS A 1 241 ? 15.965 13.561 4.190 1.00 57.75 241 HIS A O 1
ATOM 1889 N N . VAL A 1 242 ? 17.687 13.667 2.760 1.00 65.06 242 VAL A N 1
ATOM 1890 C CA . VAL A 1 242 ? 18.337 14.827 3.399 1.00 65.06 242 VAL A CA 1
ATOM 1891 C C . VAL A 1 242 ? 17.590 16.093 3.009 1.00 65.06 242 VAL A C 1
ATOM 1893 O O . VAL A 1 242 ? 17.217 16.875 3.874 1.00 65.06 242 VAL A O 1
ATOM 1896 N N . LYS A 1 243 ? 17.309 16.251 1.711 1.00 67.81 243 LYS A N 1
ATOM 1897 C CA . LYS A 1 243 ? 16.554 17.393 1.184 1.00 67.81 243 LYS A CA 1
ATOM 1898 C C . LYS A 1 243 ? 15.135 17.460 1.768 1.00 67.81 243 LYS A C 1
ATOM 1900 O O . LYS A 1 243 ? 14.662 18.536 2.092 1.00 67.81 243 LYS A O 1
ATOM 1905 N N . ALA A 1 244 ? 14.500 16.313 2.002 1.00 62.84 244 ALA A N 1
ATOM 1906 C CA . ALA A 1 244 ? 13.178 16.195 2.623 1.00 62.84 244 ALA A CA 1
ATOM 1907 C C . ALA A 1 244 ? 13.112 16.656 4.085 1.00 62.84 244 ALA A C 1
ATOM 1909 O O . ALA A 1 244 ? 12.018 16.818 4.623 1.00 62.84 244 ALA A O 1
ATOM 1910 N N . ARG A 1 245 ? 14.263 16.788 4.753 1.00 66.50 245 ARG A N 1
ATOM 1911 C CA . ARG A 1 245 ? 14.357 17.310 6.122 1.00 66.50 245 ARG A CA 1
ATOM 1912 C C . ARG A 1 245 ? 14.504 18.827 6.151 1.00 66.50 245 ARG A C 1
ATOM 1914 O O . ARG A 1 245 ? 14.392 19.414 7.222 1.00 66.50 245 ARG A O 1
ATOM 1921 N N . ASP A 1 246 ? 14.751 19.461 5.006 1.00 70.38 246 ASP A N 1
ATOM 1922 C CA . ASP A 1 246 ? 14.757 20.912 4.907 1.00 70.38 246 ASP A CA 1
ATOM 1923 C C . ASP A 1 246 ? 13.314 21.431 4.895 1.00 70.38 246 ASP A C 1
ATOM 1925 O O . ASP A 1 246 ? 12.634 21.482 3.869 1.00 70.38 246 ASP A O 1
ATOM 1929 N N . THR A 1 247 ? 12.829 21.799 6.080 1.00 69.38 247 THR A N 1
ATOM 1930 C CA . THR A 1 247 ? 11.489 22.356 6.275 1.00 69.38 247 THR A CA 1
ATOM 1931 C C . THR A 1 247 ? 11.422 23.859 5.988 1.00 69.38 247 THR A C 1
ATOM 1933 O O . THR A 1 247 ? 10.399 24.485 6.292 1.00 69.38 247 THR A O 1
ATOM 1936 N N . SER A 1 248 ? 12.478 24.474 5.442 1.00 77.25 248 SER A N 1
ATOM 1937 C CA . SER A 1 248 ? 12.421 25.862 4.976 1.00 77.25 248 SER A CA 1
ATOM 1938 C C . SER A 1 248 ? 11.475 25.998 3.779 1.00 77.25 248 SER A C 1
ATOM 1940 O O . SER A 1 248 ? 11.131 25.032 3.091 1.00 77.25 248 SER A O 1
ATOM 1942 N N . LYS A 1 249 ? 10.999 27.219 3.524 1.00 75.38 249 LYS A N 1
ATOM 1943 C CA . LYS A 1 249 ? 10.128 27.486 2.373 1.00 75.38 249 LYS A CA 1
ATOM 1944 C C . LYS A 1 249 ? 10.887 27.269 1.060 1.00 75.38 249 LYS A C 1
ATOM 1946 O O . LYS A 1 249 ? 10.322 26.749 0.102 1.00 75.38 249 LYS A O 1
ATOM 1951 N N . GLU A 1 250 ? 12.156 27.648 1.039 1.00 76.56 250 GLU A N 1
ATOM 1952 C CA . GLU A 1 250 ? 13.078 27.539 -0.085 1.00 76.56 250 GLU A CA 1
ATOM 1953 C C . GLU A 1 250 ? 13.408 26.072 -0.383 1.00 76.56 250 GLU A C 1
ATOM 1955 O O . GLU A 1 250 ? 13.301 25.651 -1.536 1.00 76.56 250 GLU A O 1
ATOM 1960 N N . GLY A 1 251 ? 13.712 25.286 0.657 1.00 72.69 251 GLY A N 1
ATOM 1961 C CA . GLY A 1 251 ? 13.921 23.842 0.571 1.00 72.69 251 GLY A CA 1
ATOM 1962 C C . GLY A 1 251 ? 12.715 23.127 -0.029 1.00 72.69 251 GLY A C 1
ATOM 1963 O O . GLY A 1 251 ? 12.862 22.408 -1.017 1.00 72.69 251 GLY A O 1
ATOM 1964 N N . ARG A 1 252 ? 11.505 23.419 0.471 1.00 68.94 252 ARG A N 1
ATOM 1965 C CA . ARG A 1 252 ? 10.241 22.903 -0.089 1.00 68.94 252 ARG A CA 1
ATOM 1966 C C . ARG A 1 252 ? 10.029 23.283 -1.559 1.00 68.94 252 ARG A C 1
ATOM 1968 O O . ARG A 1 252 ? 9.696 22.432 -2.376 1.00 68.94 252 ARG A O 1
ATOM 1975 N N . LEU A 1 253 ? 10.269 24.539 -1.946 1.00 73.12 253 LEU A N 1
ATOM 1976 C CA . LEU A 1 253 ? 10.101 24.978 -3.341 1.00 73.12 253 LEU A CA 1
ATOM 1977 C C . LEU A 1 253 ? 11.087 24.301 -4.302 1.00 73.12 253 LEU A C 1
ATOM 1979 O O . LEU A 1 253 ? 10.686 23.863 -5.385 1.00 73.12 253 LEU A O 1
ATOM 1983 N N . LEU A 1 254 ? 12.363 24.208 -3.917 1.00 76.00 254 LEU A N 1
ATOM 1984 C CA . LEU A 1 254 ? 13.375 23.495 -4.695 1.00 76.00 254 LEU A CA 1
ATOM 1985 C C . LEU A 1 254 ? 13.002 22.017 -4.824 1.00 76.00 254 LEU A C 1
ATOM 1987 O O . LEU A 1 254 ? 13.040 21.454 -5.919 1.00 76.00 254 LEU A O 1
ATOM 1991 N N . TRP A 1 255 ? 12.585 21.422 -3.709 1.00 69.62 255 TRP A N 1
ATOM 1992 C CA . TRP A 1 255 ? 12.161 20.036 -3.630 1.00 69.62 255 TRP A CA 1
ATOM 1993 C C . TRP A 1 255 ? 10.984 19.736 -4.558 1.00 69.62 255 TRP A C 1
ATOM 1995 O O . TRP A 1 255 ? 11.058 18.829 -5.390 1.00 69.62 255 TRP A O 1
ATOM 2005 N N . LYS A 1 256 ? 9.929 20.550 -4.487 1.00 71.56 256 LYS A N 1
ATOM 2006 C CA . LYS A 1 256 ? 8.763 20.457 -5.363 1.00 71.56 256 LYS A CA 1
ATOM 2007 C C . LYS A 1 256 ? 9.154 20.530 -6.838 1.00 71.56 256 LYS A C 1
ATOM 2009 O O . LYS A 1 256 ? 8.701 19.700 -7.621 1.00 71.56 256 LYS A O 1
ATOM 2014 N N . LYS A 1 257 ? 10.029 21.468 -7.216 1.00 77.81 257 LYS A N 1
ATOM 2015 C CA . LYS A 1 257 ? 10.507 21.608 -8.599 1.00 77.81 257 LYS A CA 1
ATOM 2016 C C . LYS A 1 257 ? 11.267 20.363 -9.074 1.00 77.81 257 LYS A C 1
ATOM 2018 O O . LYS A 1 257 ? 10.986 19.862 -10.161 1.00 77.81 257 LYS A O 1
ATOM 2023 N N . GLU A 1 258 ? 12.193 19.841 -8.268 1.00 76.31 258 GLU A N 1
ATOM 2024 C CA . GLU A 1 258 ? 12.939 18.620 -8.603 1.00 76.31 258 GLU A CA 1
ATOM 2025 C C . GLU A 1 258 ? 12.002 17.412 -8.751 1.00 76.31 258 GLU A C 1
ATOM 2027 O O . GLU A 1 258 ? 12.116 16.652 -9.716 1.00 76.31 258 GLU A O 1
ATOM 2032 N N . ILE A 1 259 ? 11.034 17.260 -7.840 1.00 69.94 259 ILE A N 1
ATOM 2033 C CA . ILE A 1 259 ? 9.997 16.229 -7.935 1.00 69.94 259 ILE A CA 1
ATOM 2034 C C . ILE A 1 259 ? 9.187 16.392 -9.221 1.00 69.94 259 ILE A C 1
ATOM 2036 O O . ILE A 1 259 ? 8.999 15.413 -9.934 1.00 69.94 259 ILE A O 1
ATOM 2040 N N . GLU A 1 260 ? 8.720 17.595 -9.554 1.00 71.81 260 GLU A N 1
ATOM 2041 C CA . GLU A 1 260 ? 7.934 17.848 -10.767 1.00 71.81 260 GLU A CA 1
ATOM 2042 C C . GLU A 1 260 ? 8.722 17.513 -12.043 1.00 71.81 260 GLU A C 1
ATOM 2044 O O . GLU A 1 260 ? 8.188 16.895 -12.971 1.00 71.81 260 GLU A O 1
ATOM 2049 N N . GLU A 1 261 ? 10.010 17.855 -12.089 1.00 76.56 261 GLU A N 1
ATOM 2050 C CA . GLU A 1 261 ? 10.906 17.505 -13.193 1.00 76.56 261 GLU A CA 1
ATOM 2051 C C . GLU A 1 261 ? 11.100 15.986 -13.314 1.00 76.56 261 GLU A C 1
ATOM 2053 O O . GLU A 1 261 ? 11.007 15.429 -14.414 1.00 76.56 261 GLU A O 1
ATOM 2058 N N . LYS A 1 262 ? 11.304 15.283 -12.193 1.00 72.38 262 LYS A N 1
ATOM 2059 C CA . LYS A 1 262 ? 11.432 13.815 -12.174 1.00 72.38 262 LYS A CA 1
ATOM 2060 C C . LYS A 1 262 ? 10.092 13.106 -12.390 1.00 72.38 262 LYS A C 1
ATOM 2062 O O . LYS A 1 262 ? 10.059 12.026 -12.969 1.00 72.38 262 LYS A O 1
ATOM 2067 N N . LEU A 1 263 ? 8.962 13.716 -12.054 1.00 67.44 263 LEU A N 1
ATOM 2068 C CA . LEU A 1 263 ? 7.632 13.188 -12.367 1.00 67.44 263 LEU A CA 1
ATOM 2069 C C . LEU A 1 263 ? 7.302 13.219 -13.839 1.00 67.44 263 LEU A C 1
ATOM 2071 O O . LEU A 1 263 ? 6.660 12.287 -14.322 1.00 67.44 263 LEU A O 1
ATOM 2075 N N . LYS A 1 264 ? 7.802 14.204 -14.584 1.00 71.44 264 LYS A N 1
ATOM 2076 C CA . LYS A 1 264 ? 7.736 14.147 -16.049 1.00 71.44 264 LYS A CA 1
ATOM 2077 C C . LYS A 1 264 ? 8.456 12.907 -16.580 1.00 71.44 264 LYS A C 1
ATOM 2079 O O . LYS A 1 264 ? 7.941 12.251 -17.480 1.00 71.44 264 LYS A O 1
ATOM 2084 N N . LEU A 1 265 ? 9.590 12.529 -15.981 1.00 70.69 265 LEU A N 1
ATOM 2085 C CA . LEU A 1 265 ? 10.273 11.278 -16.318 1.00 70.69 265 LEU A CA 1
ATOM 2086 C C . LEU A 1 265 ? 9.387 10.060 -16.024 1.00 70.69 265 LEU A C 1
ATOM 2088 O O . LEU A 1 265 ? 9.238 9.195 -16.880 1.00 70.69 265 LEU A O 1
ATOM 2092 N N . PHE A 1 266 ? 8.760 10.016 -14.847 1.00 65.69 266 PHE A N 1
ATOM 2093 C CA . PHE A 1 266 ? 7.894 8.909 -14.435 1.00 65.69 266 PHE A CA 1
ATOM 2094 C C . PHE A 1 266 ? 6.634 8.744 -15.293 1.00 65.69 266 PHE A C 1
ATOM 2096 O O . PHE A 1 266 ? 6.209 7.616 -15.541 1.00 65.69 266 PHE A O 1
ATOM 2103 N N . ARG A 1 267 ? 6.030 9.852 -15.734 1.00 67.88 267 ARG A N 1
ATOM 2104 C CA . ARG A 1 267 ? 4.857 9.833 -16.620 1.00 67.88 267 ARG A CA 1
ATOM 2105 C C . ARG A 1 267 ? 5.211 9.309 -18.009 1.00 67.88 267 ARG A C 1
ATOM 2107 O O . ARG A 1 267 ? 4.404 8.612 -18.614 1.00 67.88 267 ARG A O 1
ATOM 2114 N N . ASN A 1 268 ? 6.414 9.619 -18.487 1.00 73.38 268 ASN A N 1
ATOM 2115 C CA . ASN A 1 268 ? 6.797 9.362 -19.870 1.00 73.38 268 ASN A CA 1
ATOM 2116 C C . ASN A 1 268 ? 7.567 8.044 -20.056 1.00 73.38 268 ASN A C 1
ATOM 2118 O O . ASN A 1 268 ? 7.505 7.473 -21.139 1.00 73.38 268 ASN A O 1
ATOM 2122 N N . ASP A 1 269 ? 8.291 7.556 -19.040 1.00 79.94 269 ASP A N 1
ATOM 2123 C CA . ASP A 1 269 ? 9.145 6.368 -19.171 1.00 79.94 269 ASP A CA 1
ATOM 2124 C C . ASP A 1 269 ? 9.419 5.675 -17.816 1.00 79.94 269 ASP A C 1
ATOM 2126 O O . ASP A 1 269 ? 10.413 5.937 -17.126 1.00 79.94 269 ASP A O 1
ATOM 2130 N N . ALA A 1 270 ? 8.535 4.744 -17.435 1.00 74.88 270 ALA A N 1
ATOM 2131 C CA . ALA A 1 270 ? 8.669 3.952 -16.208 1.00 74.88 270 ALA A CA 1
ATOM 2132 C C . ALA A 1 270 ? 9.952 3.095 -16.179 1.00 74.88 270 ALA A C 1
ATOM 2134 O O . ALA A 1 270 ? 10.557 2.930 -15.119 1.00 74.88 270 ALA A O 1
ATOM 2135 N N . ARG A 1 271 ? 10.417 2.602 -17.336 1.00 76.75 271 ARG A N 1
ATOM 2136 C CA . ARG A 1 271 ? 11.644 1.794 -17.426 1.00 76.75 271 ARG A CA 1
ATOM 2137 C C . ARG A 1 271 ? 12.878 2.636 -17.140 1.00 76.75 271 ARG A C 1
ATOM 2139 O O . ARG A 1 271 ? 13.744 2.241 -16.366 1.00 76.75 271 ARG A O 1
ATOM 2146 N N . LYS A 1 272 ? 12.982 3.827 -17.735 1.00 80.25 272 LYS A N 1
ATOM 2147 C CA . LYS A 1 272 ? 14.091 4.753 -17.450 1.00 80.25 272 LYS A CA 1
ATOM 2148 C C . LYS A 1 272 ? 14.131 5.143 -15.976 1.00 80.25 272 LYS A C 1
ATOM 2150 O O . LYS A 1 272 ? 15.210 5.178 -15.390 1.00 80.25 272 LYS A O 1
ATOM 2155 N N . ALA A 1 273 ? 12.970 5.373 -15.373 1.00 73.19 273 ALA A N 1
ATOM 2156 C CA . ALA A 1 273 ? 12.860 5.617 -13.946 1.00 73.19 273 ALA A CA 1
ATOM 2157 C C . ALA A 1 273 ? 13.407 4.455 -13.095 1.00 73.19 273 ALA A C 1
ATOM 2159 O O . ALA A 1 273 ? 14.262 4.668 -12.236 1.00 73.19 273 ALA A O 1
ATOM 2160 N N . ASN A 1 274 ? 12.978 3.223 -13.365 1.00 73.75 274 ASN A N 1
ATOM 2161 C CA . ASN A 1 274 ? 13.457 2.049 -12.637 1.00 73.75 274 ASN A CA 1
ATOM 2162 C C . ASN A 1 274 ? 14.962 1.784 -12.873 1.00 73.75 274 ASN A C 1
ATOM 2164 O O . ASN A 1 274 ? 15.676 1.370 -11.962 1.00 73.75 274 ASN A O 1
ATOM 2168 N N . ARG A 1 275 ? 15.502 2.060 -14.065 1.00 79.56 275 ARG A N 1
ATOM 2169 C CA . ARG A 1 275 ? 16.949 1.917 -14.320 1.00 79.56 275 ARG A CA 1
ATOM 2170 C C . ARG A 1 275 ? 17.788 2.901 -13.506 1.00 79.56 275 ARG A C 1
ATOM 2172 O O . ARG A 1 275 ? 18.790 2.505 -12.918 1.00 79.56 275 ARG A O 1
ATOM 2179 N N . LEU A 1 276 ? 17.359 4.162 -13.422 1.00 77.00 276 LEU A N 1
ATOM 2180 C CA . LEU A 1 276 ? 18.008 5.156 -12.557 1.00 77.00 276 LEU A CA 1
ATOM 2181 C C . LEU A 1 276 ? 17.969 4.729 -11.085 1.00 77.00 276 LEU A C 1
ATOM 2183 O O . LEU A 1 276 ? 18.958 4.882 -10.373 1.00 77.00 276 LEU A O 1
ATOM 2187 N N . MET A 1 277 ? 16.848 4.143 -10.660 1.00 73.88 277 MET A N 1
ATOM 2188 C CA . MET A 1 277 ? 16.683 3.591 -9.321 1.00 73.88 277 MET A CA 1
ATOM 2189 C C . MET A 1 277 ? 17.744 2.532 -8.996 1.00 73.88 277 MET A C 1
ATOM 2191 O O . MET A 1 277 ? 18.417 2.610 -7.971 1.00 73.88 277 MET A O 1
ATOM 2195 N N . GLN A 1 278 ? 17.916 1.554 -9.886 1.00 75.81 278 GLN A N 1
ATOM 2196 C CA . GLN A 1 278 ? 18.893 0.485 -9.691 1.00 75.81 278 GLN A CA 1
ATOM 2197 C C . GLN A 1 278 ? 20.338 0.966 -9.701 1.00 75.81 278 GLN A C 1
ATOM 2199 O O . GLN A 1 278 ? 21.154 0.447 -8.944 1.00 75.81 278 GLN A O 1
ATOM 2204 N N . THR A 1 279 ? 20.682 1.920 -10.567 1.00 78.00 279 THR A N 1
ATOM 2205 C CA . THR A 1 279 ? 22.033 2.495 -10.581 1.00 78.00 279 THR A CA 1
ATOM 2206 C C . THR A 1 279 ? 22.375 3.096 -9.224 1.00 78.00 279 THR A C 1
ATOM 2208 O O . THR A 1 279 ? 23.399 2.743 -8.655 1.00 78.00 279 THR A O 1
ATOM 2211 N N . PHE A 1 280 ? 21.465 3.874 -8.645 1.00 73.56 280 PHE A N 1
ATOM 2212 C CA . PHE A 1 280 ? 21.674 4.447 -7.321 1.00 73.56 280 PHE A CA 1
ATOM 2213 C C . PHE A 1 280 ? 21.767 3.399 -6.205 1.00 73.56 280 PHE A C 1
ATOM 2215 O O . PHE A 1 280 ? 22.612 3.514 -5.325 1.00 73.56 280 PHE A O 1
ATOM 2222 N N . LEU A 1 281 ? 20.929 2.354 -6.219 1.00 73.06 281 LEU A N 1
ATOM 2223 C CA . LEU A 1 281 ? 21.056 1.289 -5.215 1.00 73.06 281 LEU A CA 1
ATOM 2224 C C . LEU A 1 281 ? 22.414 0.583 -5.287 1.00 73.06 281 LEU A C 1
ATOM 2226 O O . LEU A 1 281 ? 22.968 0.229 -4.249 1.00 73.06 281 LEU A O 1
ATOM 2230 N N . ARG A 1 282 ? 22.956 0.397 -6.496 1.00 78.12 282 ARG A N 1
ATOM 2231 C CA . ARG A 1 282 ? 24.306 -0.149 -6.681 1.00 78.12 282 ARG A CA 1
ATOM 2232 C C . ARG A 1 282 ? 25.378 0.796 -6.146 1.00 78.12 282 ARG A C 1
ATOM 2234 O O . ARG A 1 282 ? 26.318 0.315 -5.527 1.00 78.12 282 ARG A O 1
ATOM 2241 N N . GLU A 1 283 ? 25.222 2.103 -6.347 1.00 76.62 283 GLU A N 1
ATOM 2242 C CA . GLU A 1 283 ? 26.116 3.120 -5.777 1.00 76.62 283 GLU A CA 1
ATOM 2243 C C . GLU A 1 283 ? 26.097 3.072 -4.243 1.00 76.62 283 GLU A C 1
ATOM 2245 O O . GLU A 1 283 ? 27.153 2.924 -3.642 1.00 76.62 283 GLU A O 1
ATOM 2250 N N . ILE A 1 284 ? 24.918 3.052 -3.604 1.00 69.75 284 ILE A N 1
ATOM 2251 C CA . ILE A 1 284 ? 24.813 2.909 -2.139 1.00 69.75 284 ILE A CA 1
ATOM 2252 C C . ILE A 1 284 ? 25.481 1.624 -1.648 1.00 69.75 284 ILE A C 1
ATOM 2254 O O . ILE A 1 284 ? 26.214 1.655 -0.663 1.00 69.75 284 ILE A O 1
ATOM 2258 N N . ALA A 1 285 ? 25.208 0.491 -2.299 1.00 74.19 285 ALA A N 1
ATOM 2259 C CA . ALA A 1 285 ? 25.791 -0.786 -1.898 1.00 74.19 285 ALA A CA 1
ATOM 2260 C C . ALA A 1 285 ? 27.323 -0.776 -2.052 1.00 74.19 285 ALA A C 1
ATOM 2262 O O . ALA A 1 285 ? 28.035 -1.321 -1.211 1.00 74.19 285 ALA A O 1
ATOM 2263 N N . SER A 1 286 ? 27.833 -0.125 -3.102 1.00 75.62 286 SER A N 1
ATOM 2264 C CA . SER A 1 286 ? 29.268 0.082 -3.304 1.00 75.62 286 SER A CA 1
ATOM 2265 C C . SER A 1 286 ? 29.871 0.968 -2.214 1.00 75.62 286 SER A C 1
ATOM 2267 O O . SER A 1 286 ? 30.917 0.626 -1.667 1.00 75.62 286 SER A O 1
ATOM 2269 N N . ASP A 1 287 ? 29.206 2.071 -1.865 1.00 73.06 287 ASP A N 1
ATOM 2270 C CA . ASP A 1 287 ? 29.663 2.987 -0.820 1.00 73.06 287 ASP A CA 1
ATOM 2271 C C . ASP A 1 287 ? 29.691 2.287 0.545 1.00 73.06 287 ASP A C 1
ATOM 2273 O O . ASP A 1 287 ? 30.683 2.389 1.264 1.00 73.06 287 ASP A O 1
ATOM 2277 N N . GLN A 1 288 ? 28.660 1.507 0.884 1.00 71.62 288 GLN A N 1
ATOM 2278 C CA . GLN A 1 288 ? 28.614 0.726 2.126 1.00 71.62 288 GLN A CA 1
ATOM 2279 C C . GLN A 1 288 ? 29.768 -0.281 2.216 1.00 71.62 288 GLN A C 1
ATOM 2281 O O . GLN A 1 288 ? 30.454 -0.329 3.234 1.00 71.62 288 GLN A O 1
ATOM 2286 N N . ASN A 1 289 ? 30.058 -1.002 1.130 1.00 72.81 289 ASN A N 1
ATOM 2287 C CA . ASN A 1 289 ? 31.194 -1.927 1.086 1.00 72.81 289 ASN A CA 1
ATOM 2288 C C . ASN A 1 289 ? 32.560 -1.213 1.150 1.00 72.81 289 ASN A C 1
ATOM 2290 O O . ASN A 1 289 ? 33.542 -1.793 1.616 1.00 72.81 289 ASN A O 1
ATOM 2294 N N . SER A 1 290 ? 32.648 0.039 0.684 1.00 69.31 290 SER A N 1
ATOM 2295 C CA . SER A 1 290 ? 33.882 0.837 0.759 1.00 69.31 290 SER A CA 1
ATOM 2296 C C . SER A 1 290 ? 34.196 1.309 2.184 1.00 69.31 290 SER A C 1
ATOM 2298 O O . SER A 1 290 ? 35.363 1.368 2.563 1.00 69.31 290 SER A O 1
ATOM 2300 N N . PHE A 1 291 ? 33.167 1.570 2.998 1.00 57.56 291 PHE A N 1
ATOM 2301 C CA . PHE A 1 291 ? 33.337 1.903 4.415 1.00 57.56 291 PHE A CA 1
ATOM 2302 C C . PHE A 1 291 ? 33.818 0.706 5.244 1.00 57.56 291 PHE A C 1
ATOM 2304 O O . PHE A 1 291 ? 34.633 0.892 6.144 1.00 57.56 291 PHE A O 1
ATOM 2311 N N . ASP A 1 292 ? 33.385 -0.513 4.909 1.00 56.09 292 ASP A N 1
ATOM 2312 C CA . ASP A 1 292 ? 33.818 -1.741 5.597 1.00 56.09 292 ASP A CA 1
ATOM 2313 C C . ASP A 1 292 ? 35.241 -2.191 5.217 1.00 56.09 292 ASP A C 1
ATOM 2315 O O . ASP A 1 292 ? 35.809 -3.073 5.861 1.00 56.09 292 ASP A O 1
ATOM 2319 N N . THR A 1 293 ? 35.840 -1.594 4.181 1.00 59.62 293 THR A N 1
ATOM 2320 C CA . THR A 1 293 ? 37.168 -1.971 3.672 1.00 59.62 293 THR A CA 1
ATOM 2321 C C . THR A 1 293 ? 38.233 -0.888 3.835 1.00 59.62 293 THR A C 1
ATOM 2323 O O . THR A 1 293 ? 39.353 -1.104 3.374 1.00 59.62 293 THR A O 1
ATOM 2326 N N . ASP A 1 294 ? 37.949 0.242 4.502 1.00 55.03 294 ASP A N 1
ATOM 2327 C CA . ASP A 1 294 ? 38.967 1.268 4.770 1.00 55.03 294 ASP A CA 1
ATOM 2328 C C . ASP A 1 294 ? 40.043 0.713 5.729 1.00 55.03 294 ASP A C 1
ATOM 2330 O O . ASP A 1 294 ? 39.787 0.566 6.928 1.00 55.03 294 ASP A O 1
ATOM 2334 N N . PRO A 1 295 ? 41.277 0.443 5.253 1.00 60.00 295 PRO A N 1
ATOM 2335 C CA . PRO A 1 295 ? 42.340 -0.135 6.075 1.00 60.00 295 PRO A CA 1
ATOM 2336 C C . PRO A 1 295 ? 42.833 0.817 7.177 1.00 60.00 295 PRO A C 1
ATOM 2338 O O . PRO A 1 295 ? 43.699 0.445 7.969 1.00 60.00 295 PRO A O 1
ATOM 2341 N N . ARG A 1 296 ? 42.331 2.060 7.221 1.00 66.75 296 ARG A N 1
ATOM 2342 C CA . ARG A 1 296 ? 42.648 3.049 8.259 1.00 66.75 296 ARG A CA 1
ATOM 2343 C C . ARG A 1 296 ? 41.742 2.955 9.478 1.00 66.75 296 ARG A C 1
ATOM 2345 O O . ARG A 1 296 ? 42.085 3.548 10.499 1.00 66.75 296 ARG A O 1
ATOM 2352 N N . ILE A 1 297 ? 40.616 2.248 9.394 1.00 51.50 297 ILE A N 1
ATOM 2353 C CA . ILE A 1 297 ? 39.812 1.935 10.572 1.00 51.50 297 ILE A CA 1
ATOM 2354 C C . ILE A 1 297 ? 40.416 0.655 11.159 1.00 51.50 297 ILE A C 1
ATOM 2356 O O . ILE A 1 297 ? 40.289 -0.406 10.547 1.00 51.50 297 ILE A O 1
ATOM 2360 N N . PRO A 1 298 ? 41.145 0.727 12.290 1.00 59.72 298 PRO A N 1
ATOM 2361 C CA . PRO A 1 298 ? 41.707 -0.469 12.896 1.00 59.72 298 PRO A CA 1
ATOM 2362 C C . PRO A 1 298 ? 40.565 -1.441 13.185 1.00 59.72 298 PRO A C 1
ATOM 2364 O O . PRO A 1 298 ? 39.524 -1.034 13.708 1.00 59.72 298 PRO A O 1
ATOM 2367 N N . ALA A 1 299 ? 40.759 -2.710 12.815 1.00 68.12 299 ALA A N 1
ATOM 2368 C CA . ALA A 1 299 ? 39.810 -3.771 13.121 1.00 68.12 299 ALA A CA 1
ATOM 2369 C C . ALA A 1 299 ? 39.398 -3.655 14.598 1.00 68.12 299 ALA A C 1
ATOM 2371 O O . ALA A 1 299 ? 40.278 -3.400 15.431 1.00 68.12 299 ALA A O 1
ATOM 2372 N N . PRO A 1 300 ? 38.100 -3.797 14.931 1.00 66.06 300 PRO A N 1
ATOM 2373 C CA . PRO A 1 300 ? 37.655 -3.720 16.312 1.00 66.06 300 PRO A CA 1
ATOM 2374 C C . PRO A 1 300 ? 38.533 -4.652 17.138 1.00 66.06 300 PRO A C 1
ATOM 2376 O O . PRO A 1 300 ? 38.649 -5.839 16.820 1.00 66.06 300 PRO A O 1
ATOM 2379 N N . SER A 1 301 ? 39.220 -4.077 18.129 1.00 72.06 301 SER A N 1
ATOM 2380 C CA . SER A 1 301 ? 40.116 -4.808 19.016 1.00 72.06 301 SER A CA 1
ATOM 2381 C C . SER A 1 301 ? 39.388 -6.062 19.473 1.00 72.06 301 SER A C 1
ATOM 2383 O O . SER A 1 301 ? 38.239 -5.966 19.916 1.00 72.06 301 SER A O 1
ATOM 2385 N N . ALA A 1 302 ? 40.021 -7.228 19.309 1.00 73.31 302 ALA A N 1
ATOM 2386 C CA . ALA A 1 302 ? 39.455 -8.480 19.788 1.00 73.31 302 ALA A CA 1
ATOM 2387 C C . ALA A 1 302 ? 38.949 -8.258 21.222 1.00 73.31 302 ALA A C 1
ATOM 2389 O O . ALA A 1 302 ? 39.671 -7.614 21.993 1.00 73.31 302 ALA A O 1
ATOM 2390 N N . PRO A 1 303 ? 37.722 -8.703 21.562 1.00 68.56 303 PRO A N 1
ATOM 2391 C CA . PRO A 1 303 ? 37.185 -8.504 22.900 1.00 68.56 303 PRO A CA 1
ATOM 2392 C C . PRO A 1 303 ? 38.242 -8.972 23.893 1.00 68.56 303 PRO A C 1
ATOM 2394 O O . PRO A 1 303 ? 38.717 -10.107 23.787 1.00 68.56 303 PRO A O 1
ATOM 2397 N N . GLU A 1 304 ? 38.671 -8.064 24.777 1.00 70.81 304 GLU A N 1
ATOM 2398 C CA . GLU A 1 304 ? 39.680 -8.395 25.775 1.00 70.81 304 GLU A CA 1
ATOM 2399 C C . GLU A 1 304 ? 39.214 -9.666 26.491 1.00 70.81 304 GLU A C 1
ATOM 2401 O O . GLU A 1 304 ? 38.046 -9.743 26.898 1.00 70.81 304 GLU A O 1
ATOM 2406 N N . PRO A 1 305 ? 40.072 -10.699 26.587 1.00 73.75 305 PRO A N 1
ATOM 2407 C CA . PRO A 1 305 ? 39.711 -11.901 27.310 1.00 73.75 305 PRO A CA 1
ATOM 2408 C C . PRO A 1 305 ? 39.268 -11.477 28.712 1.00 73.75 305 PRO A C 1
ATOM 2410 O O . PRO A 1 305 ? 39.906 -10.595 29.296 1.00 73.75 305 PRO A O 1
ATOM 2413 N N . PRO A 1 306 ? 38.174 -12.056 29.239 1.00 66.81 306 PRO A N 1
ATOM 2414 C CA . PRO A 1 306 ? 37.651 -11.675 30.539 1.00 66.81 306 PRO A CA 1
ATOM 2415 C C . PRO A 1 306 ? 38.801 -11.684 31.540 1.00 66.81 306 PRO A C 1
ATOM 2417 O O . PRO A 1 306 ? 39.484 -12.699 31.709 1.00 66.81 306 PRO A O 1
ATOM 2420 N N . SER A 1 307 ? 39.053 -10.527 32.148 1.00 66.88 307 SER A N 1
ATOM 2421 C CA . SER A 1 307 ? 40.060 -10.388 33.181 1.00 66.88 307 SER A CA 1
ATOM 2422 C C . SER A 1 307 ? 39.645 -11.294 34.334 1.00 66.88 307 SER A C 1
ATOM 2424 O O . SER A 1 307 ? 38.729 -11.006 35.099 1.00 66.88 307 SER A O 1
ATOM 2426 N N . HIS A 1 308 ? 40.290 -12.457 34.415 1.00 55.03 308 HIS A N 1
ATOM 2427 C CA . HIS A 1 308 ? 40.184 -13.334 35.564 1.00 55.03 308 HIS A CA 1
ATOM 2428 C C . HIS A 1 308 ? 40.762 -12.585 36.764 1.00 55.03 308 HIS A C 1
ATOM 2430 O O . HIS A 1 308 ? 41.971 -12.590 36.977 1.00 55.03 308 HIS A O 1
ATOM 2436 N N . THR A 1 309 ? 39.907 -11.935 37.548 1.00 59.50 309 THR A N 1
ATOM 2437 C CA . THR A 1 309 ? 40.203 -11.578 38.932 1.00 59.50 309 THR A CA 1
ATOM 2438 C C . THR A 1 309 ? 40.195 -12.871 39.752 1.00 59.50 309 THR A C 1
ATOM 2440 O O . THR A 1 309 ? 39.138 -13.484 39.922 1.00 59.50 309 THR A O 1
ATOM 2443 N N . PRO A 1 310 ? 41.347 -13.346 40.260 1.00 57.41 310 PRO A N 1
ATOM 2444 C CA . PRO A 1 310 ? 41.384 -14.480 41.162 1.00 57.41 310 PRO A CA 1
ATOM 2445 C C . PRO A 1 310 ? 41.127 -13.954 42.571 1.00 57.41 310 PRO A C 1
ATOM 2447 O O . PRO A 1 310 ? 41.982 -13.296 43.158 1.00 57.41 310 PRO A O 1
ATOM 2450 N N . GLY A 1 311 ? 39.957 -14.260 43.122 1.00 53.22 311 GLY A N 1
ATOM 2451 C CA . GLY A 1 311 ? 39.730 -14.104 44.553 1.00 53.22 311 GLY A CA 1
ATOM 2452 C C . GLY A 1 311 ? 38.323 -13.672 44.902 1.00 53.22 311 GLY A C 1
ATOM 2453 O O . GLY A 1 311 ? 38.088 -12.495 45.114 1.00 53.22 311 GLY A O 1
ATOM 2454 N N . GLU A 1 312 ? 37.423 -14.642 45.039 1.00 44.03 312 GLU A N 1
ATOM 2455 C CA . GLU A 1 312 ? 36.537 -14.701 46.203 1.00 44.03 312 GLU A CA 1
ATOM 2456 C C . GLU A 1 312 ? 35.906 -16.095 46.286 1.00 44.03 312 GLU A C 1
ATOM 2458 O O . GLU A 1 312 ? 34.912 -16.431 45.646 1.00 44.03 312 GLU A O 1
ATOM 2463 N N . THR A 1 313 ? 36.530 -16.949 47.094 1.00 51.69 313 THR A N 1
ATOM 2464 C CA . THR A 1 313 ? 35.892 -18.133 47.665 1.00 51.69 313 THR A CA 1
ATOM 2465 C C . THR A 1 313 ? 34.692 -17.695 48.496 1.00 51.69 313 THR A C 1
ATOM 2467 O O . THR A 1 313 ? 34.861 -17.181 49.603 1.00 51.69 313 THR A O 1
ATOM 2470 N N . ARG A 1 314 ? 33.478 -17.966 48.013 1.00 41.25 314 ARG A N 1
ATOM 2471 C CA . ARG A 1 314 ? 32.297 -18.044 48.875 1.00 41.25 314 ARG A CA 1
ATOM 2472 C C . ARG A 1 314 ? 31.577 -19.367 48.676 1.00 41.25 314 ARG A C 1
ATOM 2474 O O . ARG A 1 314 ? 31.121 -19.715 47.593 1.00 41.25 314 ARG A O 1
ATOM 2481 N N . ALA A 1 315 ? 31.563 -20.112 49.771 1.00 49.47 315 ALA A N 1
ATOM 2482 C CA . ALA A 1 315 ? 30.923 -21.394 49.937 1.00 49.47 315 ALA A CA 1
ATOM 2483 C C . ALA A 1 315 ? 29.392 -21.287 49.899 1.00 49.47 315 ALA A C 1
ATOM 2485 O O . ALA A 1 315 ? 28.816 -20.340 50.431 1.00 49.47 315 ALA A O 1
ATOM 2486 N N . GLY A 1 316 ? 28.774 -22.354 49.387 1.00 44.69 316 GLY A N 1
ATOM 2487 C CA . GLY A 1 316 ? 27.422 -22.783 49.731 1.00 44.69 316 GLY A CA 1
ATOM 2488 C C . GLY A 1 316 ? 26.321 -22.266 48.808 1.00 44.69 316 GLY A C 1
ATOM 2489 O O . GLY A 1 316 ? 25.954 -21.103 48.867 1.00 44.69 316 GLY A O 1
ATOM 2490 N N . TRP A 1 317 ? 25.697 -23.155 48.039 1.00 37.06 317 TRP A N 1
ATOM 2491 C CA . TRP A 1 317 ? 24.468 -23.844 48.453 1.00 37.06 317 TRP A CA 1
ATOM 2492 C C . TRP A 1 317 ? 23.967 -24.747 47.318 1.00 37.06 317 TRP A C 1
ATOM 2494 O O . TRP A 1 317 ? 24.135 -24.461 46.136 1.00 37.06 317 TRP A O 1
ATOM 2504 N N . ALA A 1 318 ? 23.419 -25.889 47.719 1.00 39.00 318 ALA A N 1
ATOM 2505 C CA . ALA A 1 318 ? 23.003 -27.001 46.881 1.00 39.00 318 ALA A CA 1
ATOM 2506 C C . ALA A 1 318 ? 21.505 -26.945 46.527 1.00 39.00 318 ALA A C 1
ATOM 2508 O O . ALA A 1 318 ? 20.711 -26.360 47.259 1.00 39.00 318 ALA A O 1
ATOM 2509 N N . GLY A 1 319 ? 21.144 -27.669 45.460 1.00 32.31 319 GLY A N 1
ATOM 2510 C CA . GLY A 1 319 ? 19.775 -28.033 45.062 1.00 32.31 319 GLY A CA 1
ATOM 2511 C C . GLY A 1 319 ? 19.402 -27.414 43.711 1.00 32.31 319 GLY A C 1
ATOM 2512 O O . GLY A 1 319 ? 19.322 -26.203 43.605 1.00 32.31 319 GLY A O 1
ATOM 2513 N N . GLY A 1 320 ? 19.198 -28.119 42.598 1.00 35.28 320 GLY A N 1
ATOM 2514 C CA . GLY A 1 320 ? 18.919 -29.532 42.348 1.00 35.28 320 GLY A CA 1
ATOM 2515 C C . GLY A 1 320 ? 17.623 -29.625 41.537 1.00 35.28 320 GLY A C 1
ATOM 2516 O O . GLY A 1 320 ? 16.587 -29.375 42.119 1.00 35.28 320 GLY A O 1
ATOM 2517 N N . PHE A 1 321 ? 17.673 -29.956 40.237 1.00 34.88 321 PHE A N 1
ATOM 2518 C CA . PHE A 1 321 ? 16.536 -30.423 39.402 1.00 34.88 321 PHE A CA 1
ATOM 2519 C C . PHE A 1 321 ? 17.091 -30.912 38.034 1.00 34.88 321 PHE A C 1
ATOM 2521 O O . PHE A 1 321 ? 17.627 -30.118 37.270 1.00 34.88 321 PHE A O 1
ATOM 2528 N N . LEU A 1 322 ? 17.343 -32.221 37.847 1.00 35.41 322 LEU A N 1
ATOM 2529 C CA . LEU A 1 322 ? 16.537 -33.235 37.112 1.00 35.41 322 LEU A CA 1
ATOM 2530 C C . LEU A 1 322 ? 16.249 -32.905 35.625 1.00 35.41 322 LEU A C 1
ATOM 2532 O O . LEU A 1 322 ? 15.492 -31.997 35.324 1.00 35.41 322 LEU A O 1
ATOM 2536 N N . ARG A 1 323 ? 16.971 -33.557 34.691 1.00 37.22 323 ARG A N 1
ATOM 2537 C CA . ARG A 1 323 ? 16.616 -34.768 33.880 1.00 37.22 323 ARG A CA 1
ATOM 2538 C C . ARG A 1 323 ? 15.716 -34.478 32.662 1.00 37.22 323 ARG A C 1
ATOM 2540 O O . ARG A 1 323 ? 14.574 -34.083 32.808 1.00 37.22 323 ARG A O 1
ATOM 2547 N N . LYS A 1 324 ? 16.281 -34.606 31.451 1.00 39.00 324 LYS A N 1
ATOM 2548 C CA . LYS A 1 324 ? 16.183 -35.760 30.514 1.00 39.00 324 LYS A CA 1
ATOM 2549 C C . LYS A 1 324 ? 14.796 -35.933 29.874 1.00 39.00 324 LYS A C 1
ATOM 2551 O O . LYS A 1 324 ? 13.905 -36.466 30.516 1.00 39.00 324 LYS A O 1
ATOM 2556 N N . TYR A 1 325 ? 14.715 -35.669 28.568 1.00 34.41 325 TYR A N 1
ATOM 2557 C CA . TYR A 1 325 ? 13.789 -36.348 27.658 1.00 34.41 325 TYR A CA 1
ATOM 2558 C C . TYR A 1 325 ? 14.546 -36.796 26.401 1.00 34.41 325 TYR A C 1
ATOM 2560 O O . TYR A 1 325 ? 14.771 -36.029 25.473 1.00 34.41 325 TYR A O 1
ATOM 2568 N N . PHE A 1 326 ? 14.975 -38.058 26.425 1.00 42.12 326 PHE A N 1
ATOM 2569 C CA . PHE A 1 326 ? 15.041 -38.912 25.243 1.00 42.12 326 PHE A CA 1
ATOM 2570 C C . PHE A 1 326 ? 13.774 -39.768 25.288 1.00 42.12 326 PHE A C 1
ATOM 2572 O O . PHE A 1 326 ? 13.505 -40.373 26.324 1.00 42.12 326 PHE A O 1
ATOM 2579 N N . GLY A 1 327 ? 13.035 -39.822 24.185 1.00 36.91 327 GLY A N 1
ATOM 2580 C CA . GLY A 1 327 ? 11.930 -40.751 23.972 1.00 36.91 327 GLY A CA 1
ATOM 2581 C C . GLY A 1 327 ? 11.959 -41.215 22.522 1.00 36.91 327 GLY A C 1
ATOM 2582 O O . GLY A 1 327 ? 11.483 -40.510 21.640 1.00 36.91 327 GLY A O 1
ATOM 2583 N N . LYS A 1 328 ? 12.599 -42.365 22.296 1.00 44.66 328 LYS A N 1
ATOM 2584 C CA . LYS A 1 328 ? 12.218 -43.314 21.247 1.00 44.66 328 LYS A CA 1
ATOM 2585 C C . LYS A 1 328 ? 11.033 -44.104 21.799 1.00 44.66 328 LYS A C 1
ATOM 2587 O O . LYS A 1 328 ? 11.074 -44.396 22.988 1.00 44.66 328 LYS A O 1
ATOM 2592 N N . ASP A 1 329 ? 10.077 -44.462 20.953 1.00 51.53 329 ASP A N 1
ATOM 2593 C CA . ASP A 1 329 ? 9.434 -45.776 20.994 1.00 51.53 329 ASP A CA 1
ATOM 2594 C C . ASP A 1 329 ? 8.802 -46.101 19.636 1.00 51.53 329 ASP A C 1
ATOM 2596 O O . ASP A 1 329 ? 8.404 -45.216 18.874 1.00 51.53 329 ASP A O 1
ATOM 2600 N N . ASP A 1 330 ? 8.832 -47.400 19.364 1.00 52.28 330 ASP A N 1
ATOM 2601 C CA . ASP A 1 330 ? 8.540 -48.116 18.130 1.00 52.28 330 ASP A CA 1
ATOM 2602 C C . ASP A 1 330 ? 7.038 -48.210 17.800 1.00 52.28 330 ASP A C 1
ATOM 2604 O O . ASP A 1 330 ? 6.199 -48.322 18.695 1.00 52.28 330 ASP A O 1
ATOM 2608 N N . HIS A 1 331 ? 6.732 -48.278 16.499 1.00 52.62 331 HIS A N 1
ATOM 2609 C CA . HIS A 1 331 ? 5.759 -49.206 15.911 1.00 52.62 331 HIS A CA 1
ATOM 2610 C C . HIS A 1 331 ? 6.084 -49.477 14.443 1.00 52.62 331 HIS A C 1
ATOM 2612 O O . HIS A 1 331 ? 6.481 -48.517 13.741 1.00 52.62 331 HIS A O 1
#

Foldseek 3Di:
DDPDPVVVVVVVVLVVLLVVLLVLVVVDALLLLLLLLLLLLLLLLLQQDDQDPVLADDPVSLLSNLLLLLLSLLSLLLSVPLQWLSLLLVVVSLVVDDPDPRLSSVLSNLSSVLSNLVSVVVVVNHDSSRSSVSSSVSQSSSVPRPFSPRCSVVSVVSSVCVVVVDDSNLSQLAASDPPDQFQCPSDPPSNVSLVSVVSSQVVHAVLCVVSNVVSRSRNNSNDDPDSQLSQCSSAVDVVLRVLRNPPDPVSSVVSSVSSVVVVVVSVPPVRVSSVSSVVVVVVVVVVVVVVVPDVVPPDPPDPPDPPPPPDDDDDDDDDDDDDDDDDDDDD

Organism: NCBI:txid573179

Sequence (331 aa):
MALDPEIKAKAERLAVKKNELSAWFLKHPPQVAAVIAMRVGLRVLPFVVPETVGGALTMKERHRIVTAFRYLALTRLSLTSPDYALYETCTVINTVAPRTGNAAEAVIHEASAPAMAFVNTRHGDVRVDIVFLDAINAASSATVIDGAGLPWDEIARDRDYIDAGNNWFTLLNQNLWSGTDGVDNAPEPHRACWHSMRSALDSDDPSWKIWTDWYQDRLAGVPPQSDKIEYFRLTLIPNGHVKARDTSKEGRLLWKKEIEEKLKLFRNDARKANRLMQTFLREIASDQNSFDTDPRIPAPSAPEPPSHTPGETRAGWAGGFLRKYFGKDDH

Secondary structure (DSSP, 8-state):
-PPPHHHHHHHHHHHHHHHHHHHHHTTS-HHHHHHHHHHHHHHHGGGSS---TTSPPPHHHHHHHHHHHHHHHHHHHHHH-TTSTHHHHHHHHHTT------HHHHHHHHHHHHHHHHHHHHTTSS-HHHHHHHHHHHHHHGGGSTTS--THHHHHHHHHHHHTT--HHHHTTS-SSTT-SSGGGPPTTHHHHHHHHHHHHHHH-GGGHHHHHHHHHHHTTPPPS-HHHHHHHHH--TTHHHHTT--SHHHHHHHHHHHHHHHHHHHH-HHHHHHHHHHHHHHHHHHHHHHTT-TTSPPPPPPPPP-------------------------

Radius of gyration: 24.66 Å; Cα contacts (8 Å, |Δi|>4): 354; chains: 1; bounding box: 79×77×74 Å